Protein AF-A0A7M3LZJ1-F1 (afdb_monomer)

Nearest PDB structures (foldseek):
  7q05-assembly1_A  TM=5.505E-01  e=1.663E-02  Comamonas sp.
  3s5c-assembly1_B  TM=5.964E-01  e=9.388E-02  uncultured organism
  3ef8-assembly1_A  TM=6.751E-01  e=9.388E-02  Novosphingobium aromaticivorans DSM 12444
  3a76-assembly1_A  TM=7.571E-01  e=5.949E-01  Sphingomonas paucimobilis
  5kvb-assembly1_A  TM=6.608E-01  e=8.909E-01  Novosphingobium barchaimii LL02

Solvent-accessible surface area (backbone atoms only — not comparable to full-atom values): 9754 Å² total; per-residue (Å²): 140,78,52,56,94,40,65,67,23,37,51,52,51,53,42,58,68,58,42,46,74,26,45,47,81,49,45,51,31,56,55,49,47,53,39,48,70,73,36,40,32,76,87,60,63,37,71,69,47,46,51,51,50,49,54,50,20,50,52,49,32,37,54,49,24,55,76,54,73,47,70,77,65,80,67,48,58,71,62,20,37,41,36,32,42,61,45,28,36,33,81,73,46,76,51,82,52,38,37,21,30,39,37,35,28,42,39,35,39,27,66,16,73,87,46,71,75,47,77,48,77,49,76,48,82,48,26,26,30,60,53,99,86,31,67,19,37,39,74,65,42,38,48,50,43,53,58,75,46,58,96,52,86,80,72,70,93,56,57,86,91,44,81,58,20,61,75,53,56,50,45,74,50,83,72,87,128

Radius of gyration: 16.82 Å; Cα contacts (8 Å, |Δi|>4): 320; chains: 1; bounding box: 37×45×44 Å

Foldseek 3Di:
DDFDLDQVSLVVLVQVLQWDKDAWQRFQLNSQLVSCVPFADPVCPDPVNSVVSSVVSLVVRQVLCVVLVHDSDDTQEAAWMKTKHWWWWDWLDDDSFKTKIKTKIKIWTANHDPGDIDIDIDIDIFMWGHDPNHTHGYPVNSVVSCVSCVVHDDFDNDGPPPPCCVVSVIDTDDDDD

Secondary structure (DSSP, 8-state):
----SSHHHHHHHHHHHH-EEEETT--HHHHHHHHHHHHB-GGG--HHHHHHHHHHHHHHHHHHHHHHT--SSSPPPTTEEEEEEEEEEEEEEE-SSEEEEEEEEEEEEEESTTSPPEEEEEEEEEEEEEETTEEEB-HHHHHHHHHHTTTSPPP----TTSHHHHHTTPEEP----

Sequence (177 aa):
MGFPHTTEGAVAMLVETNATEAKGDQSMADELMGTFESYTSKADQTAENREKAKAHALKSDQALRRSLGIPAKGEMPEGSYVRATVLGFQIVESSSDEVSVWMLSRVTLRRGERAREDGSYTRNLLAAQWEDGDWKVTGRSQRRAIEAVAGRGRPAIVAPGDAKFNRAQWTAIRQAS

Structure (mmCIF, N/CA/C/O backbone):
data_AF-A0A7M3LZJ1-F1
#
_entry.id   AF-A0A7M3LZJ1-F1
#
loop_
_atom_site.group_PDB
_atom_site.id
_atom_site.type_symbol
_atom_site.label_atom_id
_atom_site.label_alt_id
_atom_site.label_comp_id
_atom_site.label_asym_id
_atom_site.label_entity_id
_atom_site.label_seq_id
_atom_site.pdbx_PDB_ins_code
_atom_site.Cartn_x
_atom_site.Cartn_y
_atom_site.Cartn_z
_atom_site.occupancy
_atom_site.B_iso_or_equiv
_atom_site.auth_seq_id
_atom_site.auth_comp_id
_atom_site.auth_asym_id
_atom_site.auth_atom_id
_atom_site.pdbx_PDB_model_num
ATOM 1 N N . MET A 1 1 ? -13.741 6.195 -2.137 1.00 57.53 1 MET A N 1
ATOM 2 C CA . MET A 1 1 ? -14.330 6.250 -0.776 1.00 57.53 1 MET A CA 1
ATOM 3 C C . MET A 1 1 ? -15.742 5.693 -0.827 1.00 57.53 1 MET A C 1
ATOM 5 O O . MET A 1 1 ? -16.441 5.986 -1.794 1.00 57.53 1 MET A O 1
ATOM 9 N N . GLY A 1 2 ? -16.131 4.871 0.151 1.00 83.12 2 GLY A N 1
ATOM 10 C 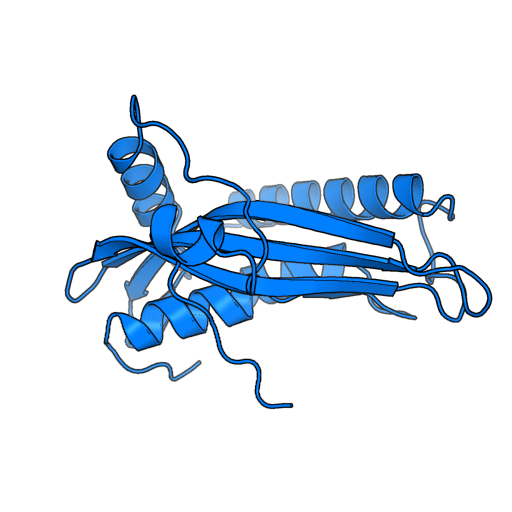CA . GLY A 1 2 ? -17.408 4.134 0.121 1.00 83.12 2 GLY A CA 1
ATOM 11 C C . GLY A 1 2 ? -17.283 2.621 0.326 1.00 83.12 2 GLY A C 1
ATOM 12 O O . GLY A 1 2 ? -18.150 1.866 -0.109 1.00 83.12 2 GLY A O 1
ATOM 13 N N . PHE A 1 3 ? -16.202 2.165 0.957 1.00 92.69 3 PHE A N 1
ATOM 14 C CA . PHE A 1 3 ? -16.068 0.762 1.336 1.00 92.69 3 PHE A CA 1
ATOM 15 C C . PHE A 1 3 ? -17.018 0.431 2.498 1.00 92.69 3 PHE A C 1
ATOM 17 O O . PHE A 1 3 ? -17.204 1.264 3.387 1.00 92.69 3 PHE A O 1
ATOM 24 N N . PRO A 1 4 ? -17.619 -0.772 2.534 1.00 95.62 4 PRO A N 1
ATOM 25 C CA . PRO A 1 4 ? -18.525 -1.145 3.615 1.00 95.62 4 PRO A CA 1
ATOM 26 C C . PRO A 1 4 ? -17.791 -1.215 4.961 1.00 95.62 4 PRO A C 1
ATOM 28 O O . PRO A 1 4 ? -16.641 -1.657 5.020 1.00 95.62 4 PRO A O 1
ATOM 31 N N . HIS A 1 5 ? -18.470 -0.848 6.052 1.00 97.25 5 HIS A N 1
ATOM 32 C CA . HIS A 1 5 ? -17.952 -0.966 7.423 1.00 97.25 5 HIS A CA 1
ATOM 33 C C . HIS A 1 5 ? -17.894 -2.440 7.862 1.00 97.25 5 HIS A C 1
ATOM 35 O O . HIS A 1 5 ? -18.740 -2.942 8.597 1.00 97.25 5 HIS A O 1
ATOM 41 N N . THR A 1 6 ? -16.933 -3.164 7.301 1.00 97.00 6 THR A N 1
ATOM 42 C CA . THR A 1 6 ? -16.716 -4.606 7.435 1.00 97.00 6 THR A CA 1
ATOM 43 C C . THR A 1 6 ? -15.231 -4.890 7.269 1.00 97.00 6 THR A C 1
ATOM 45 O O . THR A 1 6 ? -14.509 -4.090 6.663 1.00 97.00 6 THR A O 1
ATOM 48 N N . THR A 1 7 ? -14.782 -6.054 7.731 1.00 97.00 7 THR A N 1
ATOM 49 C CA . THR A 1 7 ? -13.399 -6.493 7.539 1.00 97.00 7 THR A CA 1
ATOM 50 C C . THR A 1 7 ? -13.015 -6.527 6.062 1.00 97.00 7 THR A C 1
ATOM 52 O O . THR A 1 7 ? -11.951 -6.046 5.678 1.00 97.00 7 THR A O 1
ATOM 55 N N . GLU A 1 8 ? -13.899 -7.034 5.208 1.00 95.62 8 GLU A N 1
ATOM 56 C CA . GLU A 1 8 ? -13.701 -7.110 3.763 1.00 95.62 8 GLU A CA 1
ATOM 57 C C . GLU A 1 8 ? -13.600 -5.720 3.130 1.00 95.62 8 GLU A C 1
ATOM 59 O O . GLU A 1 8 ? -12.769 -5.513 2.248 1.00 95.62 8 GLU A O 1
ATOM 64 N N . GLY A 1 9 ? -14.394 -4.753 3.600 1.00 96.56 9 GLY A N 1
ATOM 65 C CA . GLY A 1 9 ? -14.298 -3.362 3.161 1.00 96.56 9 GLY A CA 1
ATOM 66 C C . GLY A 1 9 ? -12.971 -2.708 3.547 1.00 96.56 9 GLY A C 1
ATOM 67 O O . GLY A 1 9 ? -12.371 -2.022 2.719 1.00 96.56 9 GLY A O 1
ATOM 68 N N . ALA A 1 10 ? -12.461 -2.982 4.751 1.00 97.25 10 ALA A N 1
ATOM 69 C CA . ALA A 1 10 ? -11.145 -2.511 5.178 1.00 97.25 10 ALA A CA 1
ATOM 70 C C . ALA A 1 10 ? -10.033 -3.102 4.302 1.00 97.25 10 ALA A C 1
ATOM 72 O O . ALA A 1 10 ? -9.149 -2.385 3.834 1.00 97.25 10 ALA A O 1
ATOM 73 N N . VAL A 1 11 ? -10.096 -4.412 4.039 1.00 96.75 11 VAL A N 1
ATOM 74 C CA . VAL A 1 11 ? -9.143 -5.094 3.157 1.00 96.75 11 VAL A CA 1
ATOM 75 C C . VAL A 1 11 ? -9.216 -4.519 1.748 1.00 96.75 11 VAL A C 1
ATOM 77 O O . VAL A 1 11 ? -8.172 -4.223 1.179 1.00 96.75 11 VAL A O 1
ATOM 80 N N . ALA A 1 12 ? -10.411 -4.306 1.196 1.00 95.56 12 ALA A N 1
ATOM 81 C CA . ALA A 1 12 ? -10.587 -3.725 -0.132 1.00 95.56 12 ALA A CA 1
ATOM 82 C C . ALA A 1 12 ? -9.980 -2.313 -0.237 1.00 95.56 12 ALA A C 1
ATOM 84 O O . ALA A 1 12 ? -9.270 -2.030 -1.200 1.00 95.56 12 ALA A O 1
ATOM 85 N N . MET A 1 13 ? -10.162 -1.470 0.783 1.00 95.81 13 MET A N 1
ATOM 86 C CA . MET A 1 13 ? -9.510 -0.158 0.858 1.00 95.81 13 MET A CA 1
ATOM 87 C C . MET A 1 13 ? -7.982 -0.282 0.871 1.00 95.81 13 MET A C 1
ATOM 89 O O . MET A 1 13 ? -7.288 0.397 0.112 1.00 95.81 13 MET A O 1
ATOM 93 N N . LEU A 1 14 ? -7.441 -1.186 1.693 1.00 95.88 14 LEU A N 1
ATOM 94 C CA . LEU A 1 14 ? -5.998 -1.415 1.770 1.00 95.88 14 LEU A CA 1
ATOM 95 C C . LEU A 1 14 ? -5.427 -1.984 0.463 1.00 95.88 14 LEU A C 1
ATOM 97 O O . LEU A 1 14 ? -4.280 -1.695 0.128 1.00 95.88 14 LEU A O 1
ATOM 101 N N . VAL A 1 15 ? -6.216 -2.761 -0.285 1.00 94.81 15 VAL A N 1
ATOM 102 C CA . VAL A 1 15 ? -5.837 -3.272 -1.608 1.00 94.81 15 VAL A CA 1
ATOM 103 C C . VAL A 1 15 ? -5.697 -2.124 -2.584 1.00 94.81 15 VAL A C 1
ATOM 105 O O . VAL A 1 15 ? -4.681 -2.052 -3.266 1.00 94.81 15 VAL A O 1
ATOM 108 N N . GLU A 1 16 ? -6.683 -1.228 -2.632 1.00 92.56 16 GLU A N 1
ATOM 109 C CA . GLU A 1 16 ? -6.643 -0.058 -3.508 1.00 92.56 16 GLU A CA 1
ATOM 110 C C . GLU A 1 16 ? -5.468 0.858 -3.144 1.00 92.56 16 GLU A C 1
ATOM 112 O O . GLU A 1 16 ? -4.701 1.249 -4.012 1.00 92.56 16 GLU A O 1
ATOM 117 N N . THR A 1 17 ? -5.235 1.078 -1.848 1.00 89.38 17 THR A N 1
ATOM 118 C CA . THR A 1 17 ? -4.104 1.871 -1.330 1.00 89.38 17 THR A CA 1
ATOM 119 C C . THR A 1 17 ? -2.735 1.271 -1.689 1.00 89.38 17 THR A C 1
ATOM 121 O O . THR A 1 17 ? -1.733 1.983 -1.742 1.00 89.38 17 THR A O 1
ATOM 124 N N . ASN A 1 18 ? -2.637 -0.050 -1.879 1.00 87.88 18 ASN A N 1
ATOM 125 C CA . ASN A 1 18 ? -1.368 -0.730 -2.169 1.00 87.88 18 ASN A CA 1
ATOM 126 C C . ASN A 1 18 ? -1.214 -1.169 -3.630 1.00 87.88 18 ASN A C 1
ATOM 128 O O . ASN A 1 18 ? -0.135 -1.627 -4.016 1.00 87.88 18 ASN A O 1
ATOM 132 N N . ALA A 1 19 ? -2.267 -1.034 -4.434 1.00 85.06 19 ALA A N 1
ATOM 133 C CA . ALA A 1 19 ? -2.212 -1.204 -5.871 1.00 85.06 19 ALA A CA 1
ATOM 134 C C . ALA A 1 19 ? -1.705 0.101 -6.489 1.00 85.06 19 ALA A C 1
ATOM 136 O O . ALA A 1 19 ? -2.360 1.131 -6.403 1.00 85.06 19 ALA A O 1
ATOM 137 N N . THR A 1 20 ? -0.527 0.062 -7.104 1.00 83.94 20 THR A N 1
ATOM 138 C CA . THR A 1 20 ? 0.063 1.242 -7.745 1.00 83.94 20 THR A CA 1
ATOM 139 C C . THR A 1 20 ? 0.476 0.917 -9.168 1.00 83.94 20 THR A C 1
ATOM 141 O O . THR A 1 20 ? 0.964 -0.180 -9.455 1.00 83.94 20 THR A O 1
ATOM 144 N N . GLU A 1 21 ? 0.303 1.874 -10.071 1.00 86.12 21 GLU A N 1
ATOM 145 C CA . GLU A 1 21 ? 0.848 1.816 -11.420 1.00 86.12 21 GLU A CA 1
ATOM 146 C C . GLU A 1 21 ? 1.516 3.149 -11.743 1.00 86.12 21 GLU A C 1
ATOM 148 O O . GLU A 1 21 ? 0.858 4.169 -11.846 1.00 86.12 21 GLU A O 1
ATOM 153 N N . ALA A 1 22 ? 2.829 3.137 -11.946 1.00 83.62 22 ALA A N 1
ATOM 154 C CA . ALA A 1 22 ? 3.526 4.266 -12.545 1.00 83.62 22 ALA A CA 1
ATOM 155 C C . ALA A 1 22 ? 3.810 3.914 -14.007 1.00 83.62 22 ALA A C 1
ATOM 157 O O . ALA A 1 22 ? 4.443 2.886 -14.283 1.00 83.62 22 ALA A O 1
ATOM 158 N N . LYS A 1 23 ? 3.371 4.761 -14.943 1.00 84.00 23 LYS A N 1
ATOM 159 C CA . LYS A 1 23 ? 3.659 4.668 -16.385 1.00 84.00 23 LYS A CA 1
ATOM 160 C C . LYS A 1 23 ? 3.620 6.061 -17.021 1.00 84.00 23 LYS A C 1
ATOM 162 O O . LYS A 1 23 ? 2.871 6.915 -16.564 1.00 84.00 23 LYS A O 1
ATOM 167 N N . GLY A 1 24 ? 4.383 6.264 -18.095 1.00 81.44 24 GLY A N 1
ATOM 168 C CA . GLY A 1 24 ? 4.344 7.511 -18.870 1.00 81.44 24 GLY A CA 1
ATOM 169 C C . GLY A 1 24 ? 4.747 8.751 -18.062 1.00 81.44 24 GLY A C 1
ATOM 170 O O . GLY A 1 24 ? 5.876 8.828 -17.565 1.00 81.44 24 GLY A O 1
ATOM 171 N N . ASP A 1 25 ? 3.825 9.711 -17.964 1.00 77.19 25 ASP A N 1
ATOM 172 C CA . ASP A 1 25 ? 3.973 10.998 -17.274 1.00 77.19 25 ASP A CA 1
ATOM 173 C C . ASP A 1 25 ? 3.735 10.913 -15.760 1.00 77.19 25 ASP A C 1
ATOM 175 O O . ASP A 1 25 ? 4.182 11.785 -15.014 1.00 77.19 25 ASP A O 1
ATOM 179 N N . GLN A 1 26 ? 3.102 9.840 -15.285 1.00 81.19 26 GLN A N 1
ATOM 180 C CA . GLN A 1 26 ? 2.800 9.664 -13.874 1.00 81.19 26 GLN A CA 1
ATOM 181 C C . GLN A 1 26 ? 3.986 9.058 -13.117 1.00 81.19 26 GLN A C 1
ATOM 183 O O . GLN A 1 26 ? 4.430 7.934 -13.389 1.00 81.19 26 GLN A O 1
ATOM 188 N N . SER A 1 27 ? 4.514 9.806 -12.144 1.00 85.12 27 SER A N 1
ATOM 189 C CA . SER A 1 27 ? 5.606 9.322 -11.302 1.00 85.12 27 SER A CA 1
ATOM 190 C C . SER A 1 27 ? 5.091 8.463 -10.147 1.00 85.12 27 SER A C 1
ATOM 192 O O . SER A 1 27 ? 3.963 8.613 -9.677 1.00 85.12 27 SER A O 1
ATOM 194 N N . MET A 1 28 ? 5.957 7.597 -9.611 1.00 86.94 28 MET A N 1
ATOM 195 C CA . MET A 1 28 ? 5.636 6.862 -8.382 1.00 86.94 28 MET A CA 1
ATOM 196 C C . MET A 1 28 ? 5.435 7.825 -7.204 1.00 86.94 28 MET A C 1
ATOM 198 O O . MET A 1 28 ? 4.713 7.514 -6.260 1.00 86.94 28 MET A O 1
ATOM 202 N N . ALA A 1 29 ? 6.067 9.002 -7.243 1.00 90.12 29 ALA A N 1
ATOM 203 C CA . ALA A 1 29 ? 5.874 10.001 -6.207 1.00 90.12 29 ALA A CA 1
ATOM 204 C C . ALA A 1 29 ? 4.446 10.570 -6.223 1.00 90.12 29 ALA A C 1
ATOM 206 O O . ALA A 1 29 ? 3.864 10.736 -5.151 1.00 90.12 29 ALA A O 1
ATOM 207 N N . ASP A 1 30 ? 3.880 10.811 -7.408 1.00 90.00 30 ASP A N 1
ATOM 208 C CA . ASP A 1 30 ? 2.510 11.317 -7.561 1.00 90.00 30 ASP A CA 1
ATOM 209 C C . ASP A 1 30 ? 1.488 10.282 -7.086 1.00 90.00 30 ASP A C 1
ATOM 211 O O . ASP A 1 30 ? 0.599 10.613 -6.308 1.00 90.00 30 ASP A O 1
ATOM 215 N N . GLU A 1 31 ? 1.675 9.013 -7.460 1.00 90.88 31 GLU A N 1
ATOM 216 C CA . GLU A 1 31 ? 0.843 7.891 -6.998 1.00 90.88 31 GLU A CA 1
ATOM 217 C C . GLU A 1 31 ? 0.842 7.747 -5.468 1.00 90.88 31 GLU A C 1
ATOM 219 O O . GLU A 1 31 ? -0.207 7.666 -4.821 1.00 90.88 31 GLU A O 1
ATOM 224 N N . LEU A 1 32 ? 2.028 7.773 -4.851 1.00 91.75 32 LEU A N 1
ATOM 225 C CA . LEU A 1 32 ? 2.159 7.666 -3.396 1.00 91.75 32 LEU A CA 1
ATOM 226 C C . LEU A 1 32 ? 1.541 8.866 -2.670 1.00 91.75 32 LEU A C 1
ATOM 228 O O . LEU A 1 32 ? 0.952 8.695 -1.600 1.00 91.75 32 LEU A O 1
ATOM 232 N N . MET A 1 33 ? 1.654 10.072 -3.233 1.00 94.44 33 MET A N 1
ATOM 233 C CA . MET A 1 33 ? 1.043 11.264 -2.648 1.00 94.44 33 MET A CA 1
ATOM 234 C C . MET A 1 33 ? -0.474 11.288 -2.829 1.00 94.44 33 MET A C 1
ATOM 236 O O . MET A 1 33 ? -1.173 11.589 -1.865 1.00 94.44 33 MET A O 1
ATOM 240 N N . GLY A 1 34 ? -0.994 10.904 -3.997 1.00 92.62 34 GLY A N 1
ATOM 241 C CA . GLY A 1 34 ? -2.436 10.773 -4.224 1.00 92.62 34 GLY A CA 1
ATOM 242 C C . GLY A 1 34 ? -3.065 9.741 -3.286 1.00 92.62 34 GLY A C 1
ATOM 243 O O . GLY A 1 34 ? -4.119 9.985 -2.695 1.00 92.62 34 GLY A O 1
ATOM 244 N N . THR A 1 35 ? -2.362 8.631 -3.052 1.00 91.81 35 THR A N 1
ATOM 245 C CA . THR A 1 35 ? -2.746 7.616 -2.063 1.00 91.81 35 THR A CA 1
ATOM 246 C C . THR A 1 35 ? -2.761 8.189 -0.644 1.00 91.81 35 THR A C 1
ATOM 248 O O . THR A 1 35 ? -3.743 8.019 0.081 1.00 91.81 35 THR A O 1
ATOM 251 N N . PHE A 1 36 ? -1.700 8.898 -0.241 1.00 92.69 36 PHE A N 1
ATOM 252 C CA . PHE A 1 36 ? -1.628 9.545 1.071 1.00 92.69 36 PHE A CA 1
ATOM 253 C C . PHE A 1 36 ? -2.808 10.501 1.287 1.00 92.69 36 PHE A C 1
ATOM 255 O O . PHE A 1 36 ? -3.495 10.402 2.301 1.00 92.69 36 PHE A O 1
ATOM 262 N N . GLU A 1 37 ? -3.086 11.371 0.318 1.00 93.81 37 GLU A N 1
ATOM 263 C CA . GLU A 1 37 ? -4.166 12.360 0.390 1.00 93.81 37 GLU A CA 1
ATOM 264 C C . GLU A 1 37 ? -5.562 11.725 0.423 1.00 93.81 37 GLU A C 1
ATOM 266 O O . GLU A 1 37 ? -6.446 12.225 1.121 1.00 93.81 37 GLU A O 1
ATOM 271 N N . SER A 1 38 ? -5.755 10.610 -0.284 1.00 93.19 38 SER A N 1
ATOM 272 C CA . SER A 1 38 ? -7.058 9.944 -0.401 1.00 93.19 38 SER A CA 1
ATOM 273 C C . SER A 1 38 ? -7.392 9.056 0.802 1.00 93.19 38 SER A C 1
ATOM 275 O O . SER A 1 38 ? -8.541 9.017 1.259 1.00 93.19 38 SER A O 1
ATOM 277 N N . TYR A 1 39 ? -6.393 8.346 1.331 1.00 93.19 39 TYR A N 1
ATOM 278 C CA . TYR A 1 39 ? -6.606 7.244 2.274 1.00 93.19 39 TYR A CA 1
ATOM 279 C C . TYR A 1 39 ? -6.110 7.514 3.690 1.00 93.19 39 TYR A C 1
ATOM 281 O O . TYR A 1 39 ? -6.569 6.854 4.621 1.00 93.19 39 TYR A O 1
ATOM 289 N N . THR A 1 40 ? -5.216 8.482 3.899 1.00 94.00 40 THR A N 1
ATOM 290 C CA . THR A 1 40 ? -4.746 8.806 5.255 1.00 94.00 40 THR A CA 1
ATOM 291 C C . THR A 1 40 ? -5.800 9.618 6.001 1.00 94.00 40 THR A C 1
ATOM 293 O O . THR A 1 40 ? -6.419 10.513 5.421 1.00 94.00 40 THR A O 1
ATOM 296 N N . SER A 1 41 ? -6.003 9.334 7.289 1.00 94.62 41 SER A N 1
ATOM 297 C CA . SER A 1 41 ? -6.912 10.120 8.134 1.00 94.62 41 SER A CA 1
ATOM 298 C C . SER A 1 41 ? -6.553 11.605 8.131 1.00 94.62 41 SER A C 1
ATOM 300 O O . SER A 1 41 ? -5.378 11.971 8.154 1.00 94.62 41 SER A O 1
ATOM 302 N N . LYS A 1 42 ? -7.568 12.476 8.176 1.00 92.62 42 LYS A N 1
ATOM 303 C CA . LYS A 1 42 ? -7.378 13.935 8.235 1.00 92.62 42 LYS A CA 1
ATOM 304 C C . LYS A 1 42 ? -6.511 14.362 9.417 1.00 92.62 42 LYS A C 1
ATOM 306 O O . LYS A 1 42 ? -5.716 15.286 9.273 1.00 92.62 42 LYS A O 1
ATOM 311 N N . ALA A 1 43 ? -6.637 13.685 10.560 1.00 92.81 43 ALA A N 1
ATOM 312 C CA . ALA A 1 43 ? -5.828 13.972 11.743 1.00 92.81 43 ALA A CA 1
ATOM 313 C C . ALA A 1 43 ? -4.331 13.704 11.504 1.00 92.81 43 ALA A C 1
ATOM 315 O O . ALA A 1 43 ? -3.480 14.396 12.060 1.00 92.81 43 ALA A O 1
ATOM 316 N N . ASP A 1 44 ? -4.017 12.743 10.634 1.00 93.38 44 ASP A N 1
ATOM 317 C CA . ASP A 1 44 ? -2.652 12.360 10.287 1.00 93.38 44 ASP A CA 1
ATOM 318 C C . ASP A 1 44 ? -2.113 13.099 9.049 1.00 93.38 44 ASP A C 1
ATOM 320 O O . ASP A 1 44 ? -0.913 13.033 8.781 1.00 93.38 44 ASP A O 1
ATOM 324 N N . GLN A 1 45 ? -2.937 13.882 8.342 1.00 93.31 45 GLN A N 1
ATOM 325 C CA . GLN A 1 45 ? -2.526 14.753 7.229 1.00 93.31 45 GLN A CA 1
ATOM 326 C C . GLN A 1 45 ? -1.954 16.107 7.699 1.00 93.31 45 GLN A C 1
ATOM 328 O O . GLN A 1 45 ? -2.198 17.157 7.102 1.00 93.31 45 GLN A O 1
ATOM 333 N N . THR A 1 46 ? -1.170 16.108 8.777 1.00 95.69 46 THR A N 1
ATOM 334 C CA . THR A 1 46 ? -0.472 17.317 9.241 1.00 95.69 46 THR A CA 1
ATOM 335 C C . THR A 1 46 ? 0.574 17.773 8.219 1.00 95.69 46 THR A C 1
ATOM 337 O O . THR A 1 46 ? 1.085 16.969 7.437 1.00 95.69 46 THR A O 1
ATOM 340 N N . ALA A 1 47 ? 0.951 19.057 8.241 1.00 95.75 47 ALA A N 1
ATOM 341 C CA . ALA A 1 47 ? 2.002 19.577 7.358 1.00 95.75 47 ALA A CA 1
ATOM 342 C C . ALA A 1 47 ? 3.321 18.794 7.505 1.00 95.75 47 ALA A C 1
ATOM 344 O O . ALA A 1 47 ? 3.966 18.464 6.514 1.00 95.75 47 ALA A O 1
ATOM 345 N N . GLU A 1 48 ? 3.682 18.422 8.735 1.00 95.56 48 GLU A N 1
ATOM 346 C CA . GLU A 1 48 ? 4.872 17.616 9.011 1.00 95.56 48 GLU A CA 1
ATOM 347 C C . GLU A 1 48 ? 4.781 16.214 8.390 1.00 95.56 48 GLU A C 1
ATOM 349 O O . GLU A 1 48 ? 5.725 15.754 7.742 1.00 95.56 48 GLU A O 1
ATOM 354 N N . ASN A 1 49 ? 3.649 15.526 8.554 1.00 93.69 49 ASN A N 1
ATOM 355 C CA . ASN A 1 49 ? 3.457 14.194 7.982 1.00 93.69 49 ASN A CA 1
ATOM 356 C C . ASN A 1 49 ? 3.391 14.236 6.457 1.00 93.69 49 ASN A C 1
ATOM 358 O O . ASN A 1 49 ? 3.942 13.352 5.805 1.00 93.69 49 ASN A O 1
ATOM 362 N N . ARG A 1 50 ? 2.791 15.282 5.885 1.00 95.56 50 ARG A N 1
ATOM 363 C CA . ARG A 1 50 ? 2.766 15.518 4.441 1.00 95.56 50 ARG A CA 1
ATOM 364 C C . ARG A 1 50 ? 4.175 15.707 3.880 1.00 95.56 50 ARG A C 1
ATOM 366 O O . ARG A 1 50 ? 4.503 15.096 2.867 1.00 95.56 50 ARG A O 1
ATOM 373 N N . GLU A 1 51 ? 5.035 16.474 4.549 1.00 95.69 51 GLU A N 1
ATOM 374 C CA . GLU A 1 51 ? 6.437 16.628 4.135 1.00 95.69 51 GLU A CA 1
ATOM 375 C C . GLU A 1 51 ? 7.224 15.315 4.255 1.00 95.69 51 GLU A C 1
ATOM 377 O O . GLU A 1 51 ? 7.977 14.957 3.346 1.00 95.69 51 GLU A O 1
ATOM 382 N N . LYS A 1 52 ? 7.003 14.532 5.319 1.00 94.38 52 LYS A N 1
ATOM 383 C CA . LYS A 1 52 ? 7.590 13.186 5.452 1.00 94.38 52 LYS A CA 1
ATOM 384 C C . LYS A 1 52 ? 7.119 12.243 4.343 1.00 94.38 52 LYS A C 1
ATOM 386 O O . LYS A 1 52 ? 7.946 11.546 3.752 1.00 94.38 52 LYS A O 1
ATOM 391 N N . ALA A 1 53 ? 5.821 12.238 4.040 1.00 93.75 53 ALA A N 1
ATOM 392 C CA . ALA A 1 53 ? 5.233 11.439 2.968 1.00 93.75 53 ALA A CA 1
ATOM 393 C C . ALA A 1 53 ? 5.829 11.830 1.611 1.00 93.75 53 ALA A C 1
ATOM 395 O O . ALA A 1 53 ? 6.295 10.963 0.875 1.00 93.75 53 ALA A O 1
ATOM 396 N N . LYS A 1 54 ? 5.943 13.132 1.333 1.00 95.50 54 LYS A N 1
ATOM 397 C CA . LYS A 1 54 ? 6.558 13.662 0.112 1.00 95.50 54 LYS A CA 1
ATOM 398 C C . LYS A 1 54 ? 8.028 13.271 -0.014 1.00 95.50 54 LYS A C 1
ATOM 400 O O . LYS A 1 54 ? 8.454 12.808 -1.070 1.00 95.50 54 LYS A O 1
ATOM 405 N N . ALA A 1 55 ? 8.811 13.403 1.056 1.00 95.50 55 ALA A N 1
ATOM 406 C CA . ALA A 1 55 ? 10.210 12.984 1.060 1.00 95.50 55 ALA A CA 1
ATOM 407 C C . ALA A 1 55 ? 10.355 11.473 0.804 1.00 95.50 55 ALA A C 1
ATOM 409 O O . ALA A 1 55 ? 11.220 11.049 0.033 1.00 95.50 55 ALA A O 1
ATOM 410 N N . HIS A 1 56 ? 9.486 10.655 1.407 1.00 93.19 56 HIS A N 1
ATOM 411 C CA . HIS A 1 56 ? 9.442 9.214 1.171 1.00 93.19 56 HIS A CA 1
ATOM 412 C C . HIS A 1 56 ? 9.038 8.868 -0.271 1.00 93.19 56 HIS A C 1
ATOM 414 O O . HIS A 1 56 ? 9.667 8.008 -0.893 1.00 93.19 56 HIS A O 1
ATOM 420 N N . ALA A 1 57 ? 8.036 9.559 -0.814 1.00 92.31 57 ALA A N 1
ATOM 421 C CA . ALA A 1 57 ? 7.545 9.390 -2.176 1.00 92.31 57 ALA A CA 1
ATOM 422 C C . ALA A 1 57 ? 8.649 9.688 -3.202 1.00 92.31 57 ALA A C 1
ATOM 424 O O . ALA A 1 57 ? 8.967 8.844 -4.038 1.00 92.31 57 ALA A O 1
ATOM 425 N N . LEU A 1 58 ? 9.339 10.824 -3.052 1.00 92.94 58 LEU A N 1
ATOM 426 C CA . LEU A 1 58 ? 10.478 11.200 -3.894 1.00 92.94 58 LEU A CA 1
ATOM 427 C C . LEU A 1 58 ? 11.638 10.203 -3.791 1.00 92.94 58 LEU A C 1
ATOM 429 O O . LEU A 1 58 ? 12.248 9.848 -4.799 1.00 92.94 58 LEU A O 1
ATOM 433 N N . LYS A 1 59 ? 11.953 9.727 -2.582 1.00 92.94 59 LYS A N 1
ATOM 434 C CA . LYS A 1 59 ? 13.006 8.722 -2.382 1.00 92.94 59 LYS A CA 1
ATOM 435 C C . LYS A 1 59 ? 12.655 7.394 -3.058 1.00 92.94 59 LYS A C 1
ATOM 437 O O . LYS A 1 59 ? 13.534 6.764 -3.649 1.00 92.94 59 LYS A O 1
ATOM 442 N N . SER A 1 60 ? 11.394 6.977 -2.968 1.00 89.56 60 SER A N 1
ATOM 443 C CA . SER A 1 60 ? 10.890 5.747 -3.584 1.00 89.56 60 SER A CA 1
ATOM 444 C C . SER A 1 60 ? 10.927 5.836 -5.108 1.00 89.56 60 SER A C 1
ATOM 446 O O . SER A 1 60 ? 11.451 4.928 -5.752 1.00 89.56 60 SER A O 1
ATOM 448 N N . ASP A 1 61 ? 10.490 6.960 -5.678 1.00 90.06 61 ASP A N 1
ATOM 449 C CA . ASP A 1 61 ? 10.565 7.226 -7.119 1.00 90.06 61 ASP A CA 1
ATOM 450 C C . ASP A 1 61 ? 12.016 7.230 -7.632 1.00 90.06 61 ASP A C 1
ATOM 452 O O . ASP A 1 61 ? 12.342 6.575 -8.621 1.00 90.06 61 ASP A O 1
ATOM 456 N N . GLN A 1 62 ? 12.947 7.855 -6.906 1.00 90.56 62 GLN A N 1
ATOM 457 C CA . GLN A 1 62 ? 14.370 7.820 -7.266 1.00 90.56 62 GLN A CA 1
ATOM 458 C C . GLN A 1 62 ? 14.965 6.408 -7.211 1.00 90.56 62 GLN A C 1
ATOM 460 O O . GLN A 1 62 ? 15.772 6.039 -8.067 1.00 90.56 62 GLN A O 1
ATOM 465 N N . ALA A 1 63 ? 14.605 5.614 -6.198 1.00 88.81 63 ALA A N 1
ATOM 466 C CA . ALA A 1 63 ? 15.058 4.231 -6.086 1.00 88.81 63 ALA A CA 1
ATOM 467 C C . ALA A 1 63 ? 14.519 3.370 -7.238 1.00 88.81 63 ALA A C 1
ATOM 469 O O . ALA A 1 63 ? 15.258 2.554 -7.791 1.00 88.81 63 ALA A O 1
ATOM 470 N N . LEU A 1 64 ? 13.268 3.604 -7.627 1.00 86.19 64 LEU A N 1
ATOM 471 C CA . LEU A 1 64 ? 12.612 2.952 -8.749 1.00 86.19 64 LEU A CA 1
ATOM 472 C C . LEU A 1 64 ? 13.263 3.297 -10.088 1.00 86.19 64 LEU A C 1
ATOM 474 O O . LEU A 1 64 ? 13.637 2.416 -10.854 1.00 86.19 64 LEU A O 1
ATOM 478 N N . ARG A 1 65 ? 13.487 4.583 -10.351 1.00 87.94 65 ARG A N 1
ATOM 479 C CA . ARG A 1 65 ? 14.175 5.039 -11.565 1.00 87.94 65 ARG A CA 1
ATOM 480 C C . ARG A 1 65 ? 15.579 4.453 -11.666 1.00 87.94 65 ARG A C 1
ATOM 482 O O . ARG A 1 65 ? 15.984 3.980 -12.725 1.00 87.94 65 ARG A O 1
ATOM 489 N N . ARG A 1 66 ? 16.295 4.382 -10.539 1.00 88.75 66 ARG A N 1
ATOM 490 C CA . ARG A 1 66 ? 17.603 3.720 -10.469 1.00 88.75 66 ARG A CA 1
ATOM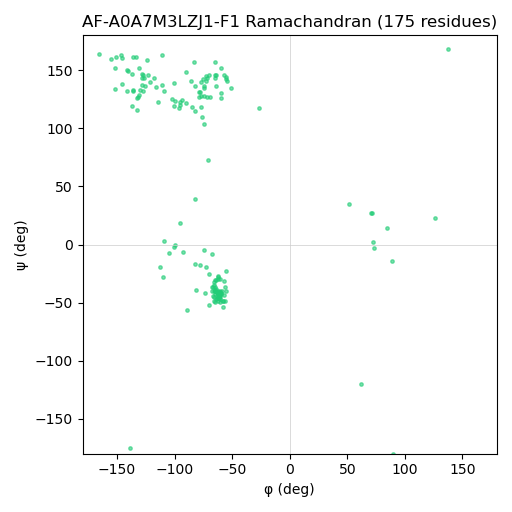 491 C C . ARG A 1 66 ? 17.515 2.228 -10.799 1.00 88.75 66 ARG A C 1
ATOM 493 O O . ARG A 1 66 ? 18.369 1.739 -11.529 1.00 88.75 66 ARG A O 1
ATOM 500 N N . SER A 1 67 ? 16.512 1.505 -10.295 1.00 83.56 67 SER A N 1
ATOM 501 C CA . SER A 1 67 ? 16.345 0.069 -10.586 1.00 83.56 67 SER A CA 1
ATOM 502 C C . SER A 1 67 ? 15.918 -0.205 -12.035 1.00 83.56 67 SER A C 1
ATOM 504 O O . SER A 1 67 ? 16.219 -1.269 -12.585 1.00 83.56 67 SER A O 1
ATOM 506 N N . LEU A 1 68 ? 15.261 0.769 -12.666 1.00 81.75 68 LEU A N 1
ATOM 507 C CA . LEU A 1 68 ? 14.937 0.787 -14.090 1.00 81.75 68 LEU A CA 1
ATOM 508 C C . LEU A 1 68 ? 16.128 1.169 -14.980 1.00 81.75 68 LEU A C 1
ATOM 510 O O . LEU A 1 68 ? 16.092 0.894 -16.176 1.00 81.75 68 LEU A O 1
ATOM 514 N N . GLY A 1 69 ? 17.178 1.773 -14.418 1.00 86.00 69 GLY A N 1
ATOM 515 C CA . GLY A 1 69 ? 18.300 2.310 -15.191 1.00 86.00 69 GLY A CA 1
ATOM 516 C C . GLY A 1 69 ? 17.933 3.560 -15.996 1.00 86.00 69 GLY A C 1
ATOM 517 O O . GLY A 1 69 ? 18.545 3.815 -17.029 1.00 86.00 69 GLY A O 1
ATOM 518 N N . ILE A 1 70 ? 16.934 4.324 -15.544 1.00 84.56 70 ILE A N 1
ATOM 519 C CA . ILE A 1 70 ? 16.419 5.519 -16.230 1.00 84.56 70 ILE A CA 1
ATOM 520 C C . ILE A 1 70 ? 16.759 6.796 -15.441 1.00 84.56 70 ILE A C 1
ATOM 522 O O . ILE A 1 70 ? 17.098 6.717 -14.253 1.00 84.56 70 ILE A O 1
ATOM 526 N N . PRO A 1 71 ? 16.676 7.990 -16.061 1.00 85.81 71 PRO A N 1
ATOM 527 C CA . PRO A 1 71 ? 16.961 9.248 -15.382 1.00 85.81 71 PRO A CA 1
ATOM 528 C C . PRO A 1 71 ? 16.126 9.453 -14.113 1.00 85.81 71 PRO A C 1
ATOM 530 O O . PRO A 1 71 ? 14.936 9.140 -14.063 1.00 85.81 71 PRO A O 1
ATOM 533 N N . ALA A 1 72 ? 16.753 10.045 -13.092 1.00 83.38 72 ALA A N 1
ATOM 534 C CA . ALA A 1 72 ? 16.148 10.283 -11.778 1.00 83.38 72 ALA A CA 1
ATOM 535 C C . ALA A 1 72 ? 15.000 11.314 -11.778 1.00 83.38 72 ALA A C 1
ATOM 537 O O . ALA A 1 72 ? 14.356 11.495 -10.749 1.00 83.38 72 ALA A O 1
ATOM 538 N N . LYS A 1 73 ? 14.775 12.014 -12.895 1.00 81.06 73 LYS A N 1
ATOM 539 C CA . LYS A 1 73 ? 13.733 13.031 -13.093 1.00 81.06 73 LYS A CA 1
ATOM 540 C C . LYS A 1 73 ? 13.238 12.990 -14.542 1.00 81.06 73 LYS A C 1
ATOM 542 O O . LYS A 1 73 ? 13.952 12.483 -15.404 1.00 81.06 73 LYS A O 1
ATOM 547 N N . GLY A 1 74 ? 12.074 13.588 -14.794 1.00 82.06 74 GLY A N 1
ATOM 548 C CA . GLY A 1 74 ? 11.440 13.644 -16.117 1.00 82.06 74 GLY A CA 1
ATOM 549 C C . GLY A 1 74 ? 10.512 12.459 -16.373 1.00 82.06 74 GLY A C 1
ATOM 550 O O . GLY A 1 74 ? 10.353 11.597 -15.511 1.00 82.06 74 GLY A O 1
ATOM 551 N N . GLU A 1 75 ? 9.892 12.415 -17.544 1.00 83.31 75 GLU A N 1
ATOM 552 C CA . GLU A 1 75 ? 8.992 11.323 -17.929 1.00 83.31 75 GLU A CA 1
ATOM 553 C C . GLU A 1 75 ? 9.716 9.972 -17.926 1.00 83.31 75 GLU A C 1
ATOM 555 O O . GLU A 1 75 ? 10.940 9.889 -18.101 1.00 83.31 75 GLU A O 1
ATOM 560 N N . MET A 1 76 ? 8.971 8.895 -17.680 1.00 83.19 76 MET A N 1
ATOM 561 C CA . MET A 1 76 ? 9.535 7.565 -17.866 1.00 83.19 76 MET A CA 1
ATOM 562 C C . MET A 1 76 ? 9.670 7.261 -19.360 1.00 83.19 76 MET A C 1
ATOM 564 O O . MET A 1 76 ? 8.808 7.665 -20.139 1.00 83.19 76 MET A O 1
ATOM 568 N N . PRO A 1 77 ? 10.716 6.527 -19.783 1.00 84.88 77 PRO A N 1
ATOM 569 C CA . PRO A 1 77 ? 10.848 6.145 -21.180 1.00 84.88 77 PRO A CA 1
ATOM 570 C C . PRO A 1 77 ? 9.629 5.362 -21.659 1.00 84.88 77 PRO A C 1
ATOM 572 O O . PRO A 1 77 ? 9.075 4.551 -20.911 1.00 84.88 77 PRO A O 1
ATOM 575 N N . GLU A 1 78 ? 9.260 5.554 -22.920 1.00 87.19 78 GLU A N 1
ATOM 576 C CA . GLU A 1 78 ? 8.111 4.894 -23.530 1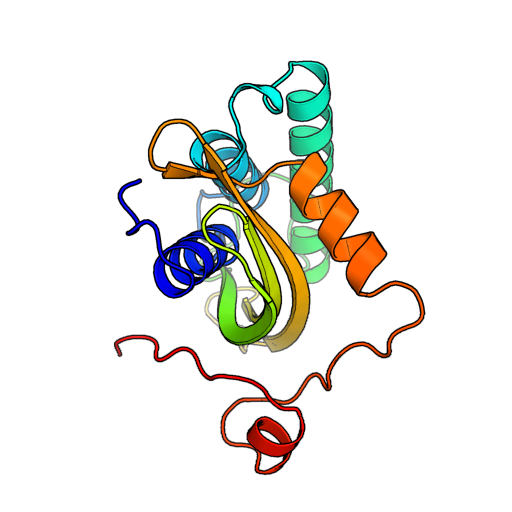.00 87.19 78 GLU A CA 1
ATOM 577 C C . GLU A 1 78 ? 8.130 3.367 -23.318 1.00 87.19 78 GLU A C 1
ATOM 579 O O . GLU A 1 78 ? 9.159 2.690 -23.426 1.00 87.19 78 GLU A O 1
ATOM 584 N N . GLY A 1 79 ? 6.973 2.821 -22.939 1.00 86.25 79 GLY A N 1
ATOM 585 C CA . GLY A 1 79 ? 6.811 1.405 -22.604 1.00 86.25 79 GLY A CA 1
ATOM 586 C C . GLY A 1 79 ? 7.442 0.972 -21.273 1.00 86.25 79 GLY A C 1
ATOM 587 O O . GLY A 1 79 ? 7.369 -0.213 -20.936 1.00 86.25 79 GLY A O 1
ATOM 588 N N . SER A 1 80 ? 8.048 1.887 -20.508 1.00 89.56 80 SER A N 1
ATOM 589 C CA . SER A 1 80 ? 8.482 1.613 -19.137 1.00 89.56 80 SER A CA 1
ATOM 590 C C . SER A 1 80 ? 7.318 1.760 -18.174 1.00 89.56 80 SER A C 1
ATOM 592 O O . SER A 1 80 ? 6.546 2.716 -18.253 1.00 89.56 80 SER A O 1
ATOM 594 N N . TYR A 1 81 ? 7.206 0.820 -17.246 1.00 90.38 81 TYR A N 1
ATOM 595 C CA . TYR A 1 81 ? 6.204 0.900 -16.199 1.00 90.38 81 TYR A CA 1
ATOM 596 C C . TYR A 1 81 ? 6.630 0.110 -14.969 1.00 90.38 81 TYR A C 1
ATOM 598 O O . TYR A 1 81 ? 7.455 -0.811 -15.034 1.00 90.38 81 TYR A O 1
ATOM 606 N N . VAL A 1 82 ? 6.014 0.468 -13.849 1.00 89.38 82 VAL A N 1
ATOM 607 C CA . VAL A 1 82 ? 6.044 -0.291 -12.604 1.00 89.38 82 VAL A CA 1
ATOM 608 C C . VAL A 1 82 ? 4.619 -0.508 -12.162 1.00 89.38 82 VAL A C 1
ATOM 610 O O . VAL A 1 82 ? 3.842 0.440 -12.111 1.00 89.38 82 VAL A O 1
ATOM 613 N N . ARG A 1 83 ? 4.286 -1.745 -11.809 1.00 91.81 83 ARG A N 1
ATOM 614 C CA . ARG A 1 83 ? 2.961 -2.093 -11.308 1.00 91.81 83 ARG A CA 1
ATOM 615 C C . ARG A 1 83 ? 3.071 -2.948 -10.060 1.00 91.81 83 ARG A C 1
ATOM 617 O O . ARG A 1 83 ? 3.719 -3.993 -10.095 1.00 91.81 83 ARG A O 1
ATOM 624 N N . ALA A 1 84 ? 2.428 -2.534 -8.980 1.00 91.44 84 ALA A N 1
ATOM 625 C CA . ALA A 1 84 ? 2.197 -3.360 -7.808 1.00 91.44 84 ALA A CA 1
ATOM 626 C C . ALA A 1 84 ? 0.763 -3.894 -7.851 1.00 91.44 84 ALA A C 1
ATOM 628 O O . ALA A 1 84 ? -0.198 -3.132 -7.851 1.00 91.44 84 ALA A O 1
ATOM 629 N N . THR A 1 85 ? 0.621 -5.215 -7.884 1.00 93.19 85 THR A N 1
ATOM 630 C CA . THR A 1 85 ? -0.680 -5.888 -7.841 1.00 93.19 85 THR A CA 1
ATOM 631 C C . THR A 1 85 ? -0.784 -6.684 -6.554 1.00 93.19 85 THR A C 1
ATOM 633 O O . THR A 1 85 ? 0.052 -7.557 -6.311 1.00 93.19 85 THR A O 1
ATOM 636 N N . VAL A 1 86 ? -1.804 -6.415 -5.739 1.00 93.62 86 VAL A N 1
ATOM 637 C CA . VAL A 1 86 ? -2.067 -7.202 -4.528 1.00 93.62 86 VAL A CA 1
ATOM 638 C C . VAL A 1 86 ? -2.654 -8.554 -4.924 1.00 93.62 86 VAL A C 1
ATOM 640 O O . VAL A 1 86 ? -3.618 -8.642 -5.681 1.00 93.62 86 VAL A O 1
ATOM 643 N N . LEU A 1 87 ? -2.044 -9.615 -4.413 1.00 93.44 87 LEU A N 1
ATOM 644 C CA . LEU A 1 87 ? -2.344 -11.001 -4.761 1.00 93.44 87 LEU A CA 1
ATOM 645 C C . LEU A 1 87 ? -3.018 -11.769 -3.631 1.00 93.44 87 LEU A C 1
ATOM 647 O O . LEU A 1 87 ? -3.741 -12.738 -3.867 1.00 93.44 87 LEU A O 1
ATOM 651 N N . GLY A 1 88 ? -2.752 -11.365 -2.396 1.00 93.88 88 GLY A N 1
ATOM 652 C CA . GLY A 1 88 ? -3.297 -12.024 -1.230 1.00 93.88 88 GLY A CA 1
ATOM 653 C C . GLY A 1 88 ? -3.130 -11.194 0.024 1.00 93.88 88 GLY A C 1
ATOM 654 O O . GLY A 1 88 ? -2.314 -10.272 0.077 1.00 93.88 88 GLY A O 1
ATOM 655 N N . PHE A 1 89 ? -3.886 -11.557 1.047 1.00 95.50 89 PHE A N 1
ATOM 656 C CA . PHE A 1 89 ? -3.773 -10.965 2.369 1.00 95.50 89 PHE A CA 1
ATOM 657 C C . PHE A 1 89 ? -3.826 -12.028 3.467 1.00 95.50 89 PHE A C 1
ATOM 659 O O . PHE A 1 89 ? -4.286 -13.150 3.247 1.00 95.50 89 PHE A O 1
ATOM 666 N N . GLN A 1 90 ? -3.350 -11.663 4.652 1.00 95.69 90 GLN A N 1
ATOM 667 C CA . GLN A 1 90 ? -3.581 -12.394 5.895 1.00 95.69 90 GLN A CA 1
ATOM 668 C C . GLN A 1 90 ? -4.010 -11.411 6.957 1.00 95.69 90 GLN A C 1
ATOM 670 O O . GLN A 1 90 ? -3.303 -10.435 7.199 1.00 95.69 90 GLN A O 1
ATOM 675 N N . ILE A 1 91 ? -5.138 -11.683 7.600 1.00 96.31 91 ILE A N 1
ATOM 676 C CA . ILE A 1 91 ? -5.586 -10.882 8.733 1.00 96.31 91 ILE A CA 1
ATOM 677 C C . ILE A 1 91 ? -4.635 -11.130 9.902 1.00 96.31 91 ILE A C 1
ATOM 679 O O . ILE A 1 91 ? -4.364 -12.273 10.266 1.00 96.31 91 ILE A O 1
ATOM 683 N N . VAL A 1 92 ? -4.114 -10.042 10.458 1.00 96.31 92 VAL A N 1
ATOM 684 C CA . VAL A 1 92 ? -3.331 -10.040 11.694 1.00 96.31 92 VAL A CA 1
ATOM 685 C C . VAL A 1 92 ? -4.287 -9.876 12.867 1.00 96.31 92 VAL A C 1
ATOM 687 O O . VAL A 1 92 ? -4.348 -10.745 13.732 1.00 96.31 92 VAL A O 1
ATOM 690 N N . GLU A 1 93 ? -5.073 -8.801 12.848 1.00 96.12 93 GLU A N 1
ATOM 691 C CA . GLU A 1 93 ? -6.147 -8.522 13.800 1.00 96.12 93 GLU A CA 1
ATOM 692 C C . GLU A 1 93 ? -7.336 -7.895 13.069 1.00 96.12 93 GLU A C 1
ATOM 694 O O . GLU A 1 93 ? -7.172 -7.216 12.053 1.00 96.12 93 GLU A O 1
ATOM 699 N N . SER A 1 94 ? -8.540 -8.127 13.587 1.00 96.62 94 SER A N 1
ATOM 700 C CA . SER A 1 94 ? -9.773 -7.545 13.063 1.00 96.62 94 SER A CA 1
ATOM 701 C C . SER A 1 94 ? -10.742 -7.257 14.201 1.00 96.62 94 SER A C 1
ATOM 703 O O . SER A 1 94 ? -10.946 -8.087 15.085 1.00 96.62 94 SER A O 1
ATOM 705 N N . SER A 1 95 ? -11.381 -6.099 14.123 1.00 96.44 95 SER A N 1
ATOM 706 C CA . SER A 1 95 ? -12.501 -5.656 14.951 1.00 96.44 95 SER A CA 1
ATOM 707 C C . SER A 1 95 ? -13.525 -4.934 14.067 1.00 96.44 95 SER A C 1
ATOM 709 O O . SER A 1 95 ? -13.357 -4.915 12.847 1.00 96.44 95 SER A O 1
ATOM 711 N N . SER A 1 96 ? -14.578 -4.360 14.658 1.00 94.19 96 SER A N 1
ATOM 712 C CA . SER A 1 96 ? -15.535 -3.532 13.912 1.00 94.19 96 SER A CA 1
ATOM 713 C C . SER A 1 96 ? -14.841 -2.362 13.224 1.00 94.19 96 SER A C 1
ATOM 715 O O . SER A 1 96 ? -15.014 -2.192 12.027 1.00 94.19 96 SER A O 1
ATOM 717 N N . ASP A 1 97 ? -14.005 -1.629 13.963 1.00 97.31 97 ASP A N 1
ATOM 718 C CA . ASP A 1 97 ? -13.482 -0.323 13.548 1.00 97.31 97 ASP A CA 1
ATOM 719 C C . ASP A 1 97 ? -11.988 -0.342 13.200 1.00 97.31 97 ASP A C 1
ATOM 721 O O . ASP A 1 97 ? -11.397 0.699 12.924 1.00 97.31 97 ASP A O 1
ATOM 725 N N . GLU A 1 98 ? -11.334 -1.502 13.238 1.00 98.19 98 GLU A N 1
ATOM 726 C CA . GLU A 1 98 ? -9.910 -1.615 12.924 1.00 98.19 98 GLU A CA 1
ATOM 727 C C . GLU A 1 98 ? -9.557 -2.991 12.378 1.00 98.19 98 GLU A C 1
ATOM 729 O O . GLU A 1 98 ? -9.937 -4.017 12.947 1.00 98.19 98 GLU A O 1
ATOM 734 N N . VAL A 1 99 ? -8.780 -3.001 11.297 1.00 98.38 99 VAL A N 1
ATOM 735 C CA . VAL A 1 99 ? -8.284 -4.211 10.645 1.00 98.38 99 VAL A CA 1
ATOM 736 C C . VAL A 1 99 ? -6.819 -4.019 10.300 1.00 98.38 99 VAL A C 1
ATOM 738 O O . VAL A 1 99 ? -6.437 -3.019 9.695 1.00 98.38 99 VAL A O 1
ATOM 741 N N . SER A 1 100 ? -5.993 -5.003 10.636 1.00 98.19 100 SER A N 1
ATOM 742 C CA . SER A 1 100 ? -4.598 -5.061 10.216 1.00 98.19 100 SER A CA 1
ATOM 743 C C . SER A 1 100 ? -4.328 -6.333 9.431 1.00 98.19 100 SER A C 1
ATOM 745 O O . SER A 1 100 ? -4.836 -7.410 9.752 1.00 98.19 100 SER A O 1
ATOM 747 N N . VAL A 1 101 ? -3.528 -6.214 8.374 1.00 97.69 101 VAL A N 1
ATOM 748 C CA . VAL A 1 101 ? -3.231 -7.321 7.469 1.00 97.69 101 VAL A CA 1
ATOM 749 C C . VAL A 1 101 ? -1.778 -7.326 7.020 1.00 97.69 101 VAL A C 1
ATOM 751 O O . VAL A 1 101 ? -1.152 -6.285 6.813 1.00 97.69 101 VAL A O 1
ATOM 754 N N . TRP A 1 102 ? -1.259 -8.521 6.770 1.00 97.19 102 TRP A N 1
ATOM 755 C CA . TRP A 1 102 ? -0.178 -8.686 5.810 1.00 97.19 102 TRP A CA 1
ATOM 756 C C . TRP A 1 102 ? -0.763 -8.666 4.402 1.00 97.19 102 TRP A C 1
ATOM 758 O O . TRP A 1 102 ? -1.701 -9.407 4.128 1.00 97.19 102 TRP A O 1
ATOM 768 N N . MET A 1 103 ? -0.186 -7.878 3.501 1.00 95.75 103 MET A N 1
ATOM 769 C CA . MET A 1 103 ? -0.482 -7.904 2.069 1.00 95.75 103 MET A CA 1
ATOM 770 C C . MET A 1 103 ? 0.690 -8.477 1.296 1.00 95.75 103 MET A C 1
ATOM 772 O O . MET A 1 103 ? 1.833 -8.070 1.505 1.00 95.75 103 MET A O 1
ATOM 776 N N . LEU A 1 104 ? 0.394 -9.416 0.404 1.00 95.19 104 LEU A N 1
ATOM 777 C CA . LEU A 1 104 ? 1.317 -9.949 -0.582 1.00 95.19 104 LEU A CA 1
ATOM 778 C C . LEU A 1 104 ? 1.043 -9.263 -1.915 1.00 95.19 104 LEU A C 1
ATOM 780 O O . LEU A 1 104 ? -0.058 -9.388 -2.454 1.00 95.19 104 LEU A O 1
ATOM 784 N N . SER A 1 105 ? 2.065 -8.634 -2.479 1.00 94.19 105 SER A N 1
ATOM 785 C CA . SER A 1 105 ? 1.972 -7.969 -3.776 1.00 94.19 105 SER A CA 1
ATOM 786 C C . SER A 1 105 ? 3.010 -8.530 -4.737 1.00 94.19 105 SER A C 1
ATOM 788 O O . SER A 1 105 ? 4.122 -8.880 -4.335 1.00 94.19 105 SER A O 1
ATOM 790 N N . ARG A 1 106 ? 2.667 -8.606 -6.023 1.00 93.50 106 ARG A N 1
ATOM 791 C CA . ARG A 1 106 ? 3.645 -8.773 -7.099 1.00 93.50 106 ARG A CA 1
ATOM 792 C C . ARG A 1 106 ? 3.979 -7.402 -7.657 1.00 93.50 106 ARG A C 1
ATOM 794 O O . ARG A 1 106 ? 3.101 -6.705 -8.157 1.00 93.50 106 ARG A O 1
ATOM 801 N N . VAL A 1 107 ? 5.251 -7.041 -7.567 1.00 91.25 107 VAL A N 1
ATOM 802 C CA . VAL A 1 107 ? 5.811 -5.846 -8.187 1.00 91.25 107 VAL A CA 1
ATOM 803 C C . VAL A 1 107 ? 6.413 -6.250 -9.517 1.00 91.25 107 VAL A C 1
ATOM 805 O O . VAL A 1 107 ? 7.286 -7.115 -9.589 1.00 91.25 107 VAL A O 1
ATOM 808 N N . THR A 1 108 ? 5.923 -5.610 -10.558 1.00 92.81 108 THR A N 1
ATOM 809 C CA . THR A 1 108 ? 6.254 -5.875 -11.943 1.00 92.81 108 THR A CA 1
ATOM 810 C C . THR A 1 108 ? 6.943 -4.654 -12.522 1.00 92.81 108 THR A C 1
ATOM 812 O O . THR A 1 108 ? 6.517 -3.528 -12.274 1.00 92.81 108 THR A O 1
ATOM 815 N N . LEU A 1 109 ? 8.020 -4.884 -13.261 1.00 90.75 109 LEU A N 1
ATOM 816 C CA . LEU A 1 109 ? 8.923 -3.870 -13.769 1.00 90.75 109 LEU A CA 1
ATOM 817 C C . LEU A 1 109 ? 9.165 -4.104 -15.256 1.00 90.75 109 LEU A C 1
ATOM 819 O O . LEU A 1 109 ? 9.596 -5.187 -15.647 1.00 90.75 109 LEU A O 1
ATOM 823 N N . ARG A 1 110 ? 8.987 -3.075 -16.080 1.00 90.88 110 ARG A N 1
ATOM 824 C CA . ARG A 1 110 ? 9.432 -3.087 -17.476 1.00 90.88 110 ARG A CA 1
ATOM 825 C C . ARG A 1 110 ? 10.235 -1.830 -17.767 1.00 90.88 110 ARG A C 1
ATOM 827 O O . ARG A 1 110 ? 9.812 -0.731 -17.429 1.00 90.88 110 ARG A O 1
ATOM 834 N N . ARG A 1 111 ? 11.393 -2.004 -18.407 1.00 88.44 111 ARG A N 1
ATOM 835 C CA . ARG A 1 111 ? 12.373 -0.937 -18.698 1.00 88.44 111 ARG A CA 1
ATOM 836 C C . ARG A 1 111 ? 12.233 -0.320 -20.096 1.00 88.44 111 ARG A C 1
ATOM 838 O O . ARG A 1 111 ? 13.191 0.243 -20.614 1.00 88.44 111 ARG A O 1
ATOM 845 N N . GLY A 1 112 ? 11.084 -0.503 -20.738 1.00 85.56 112 GLY A N 1
ATOM 846 C CA . GLY A 1 112 ? 10.816 -0.012 -22.086 1.00 85.56 112 GLY A CA 1
ATOM 847 C C . GLY A 1 112 ? 10.088 -1.034 -22.951 1.00 85.56 112 GLY A C 1
ATOM 848 O O . GLY A 1 112 ? 9.998 -2.219 -22.620 1.00 85.56 112 GLY A O 1
ATOM 849 N N . GLU A 1 113 ? 9.600 -0.583 -24.100 1.00 84.31 113 GLU A N 1
ATOM 850 C CA . GLU A 1 113 ? 8.725 -1.369 -24.976 1.00 84.31 113 GLU A CA 1
ATOM 851 C C . GLU A 1 113 ? 9.326 -2.712 -25.432 1.00 84.31 113 GLU A C 1
ATOM 853 O O . GLU A 1 113 ? 8.615 -3.695 -25.594 1.00 84.31 113 GLU A O 1
ATOM 858 N N . ARG A 1 114 ? 10.644 -2.829 -25.588 1.00 85.75 114 ARG A N 1
ATOM 859 C CA . ARG A 1 114 ? 11.279 -4.103 -25.988 1.00 85.75 114 ARG A CA 1
ATOM 860 C C . ARG A 1 114 ? 11.899 -4.875 -24.827 1.00 85.75 114 ARG A C 1
ATOM 862 O O . ARG A 1 114 ? 12.424 -5.966 -25.031 1.00 85.75 114 ARG A O 1
ATOM 869 N N . ALA A 1 115 ? 11.852 -4.321 -23.618 1.00 87.19 115 ALA A N 1
ATOM 870 C CA . ALA A 1 115 ? 12.391 -4.977 -22.439 1.00 87.19 115 ALA A CA 1
ATOM 871 C C . ALA A 1 115 ? 11.458 -6.099 -21.974 1.00 87.19 115 ALA A C 1
ATOM 873 O O . ALA A 1 115 ? 10.231 -5.964 -22.001 1.00 87.19 115 ALA A O 1
ATOM 874 N N . ARG A 1 116 ? 12.062 -7.195 -21.502 1.00 89.12 116 ARG A N 1
ATOM 875 C CA . ARG A 1 116 ? 11.341 -8.227 -20.761 1.00 89.12 116 ARG A CA 1
ATOM 876 C C . ARG A 1 116 ? 10.836 -7.638 -19.447 1.00 89.12 116 ARG A C 1
ATOM 878 O O . ARG A 1 116 ? 11.483 -6.790 -18.839 1.00 89.12 116 ARG A O 1
ATOM 885 N N . GLU A 1 117 ? 9.672 -8.110 -19.039 1.00 91.06 117 GLU A N 1
ATOM 886 C CA . GLU A 1 117 ? 9.106 -7.811 -17.738 1.00 91.06 117 GLU A CA 1
ATOM 887 C C . GLU A 1 117 ? 9.794 -8.634 -16.641 1.00 91.06 117 GLU A C 1
ATOM 889 O O . GLU A 1 117 ? 9.869 -9.864 -16.729 1.00 91.06 117 GLU A O 1
ATOM 894 N N . ASP A 1 118 ? 10.261 -7.947 -15.603 1.00 89.81 118 ASP A N 1
ATOM 895 C CA . ASP A 1 118 ? 10.791 -8.541 -14.382 1.00 89.81 118 ASP A CA 1
ATOM 896 C C . ASP A 1 118 ? 9.726 -8.485 -13.280 1.00 89.81 118 ASP A C 1
ATOM 898 O O . ASP A 1 118 ? 9.022 -7.490 -13.115 1.00 89.81 118 ASP A O 1
ATOM 902 N N . GLY A 1 119 ? 9.604 -9.560 -12.505 1.00 90.19 119 GLY A N 1
ATOM 903 C CA . GLY A 1 119 ? 8.629 -9.671 -11.423 1.00 90.19 119 GLY A CA 1
ATOM 904 C C . GLY A 1 119 ? 9.299 -10.037 -10.107 1.00 90.19 119 GLY A C 1
ATOM 905 O O . GLY A 1 119 ? 10.136 -10.935 -10.055 1.00 90.19 119 GLY A O 1
ATOM 906 N N . SER A 1 120 ? 8.894 -9.380 -9.029 1.00 90.44 120 SER A N 1
ATOM 907 C CA . SER A 1 120 ? 9.270 -9.735 -7.662 1.00 90.44 120 SER A CA 1
ATOM 908 C C . SER A 1 120 ? 8.042 -9.726 -6.760 1.00 90.44 120 SER A C 1
ATOM 910 O O . SER A 1 120 ? 7.009 -9.155 -7.106 1.00 90.44 120 SER A O 1
ATOM 912 N N . TYR A 1 121 ? 8.139 -10.380 -5.609 1.00 91.81 121 TYR A N 1
ATOM 913 C CA . TYR A 1 121 ? 7.070 -10.387 -4.620 1.00 91.81 121 TYR A CA 1
ATOM 914 C C . TYR A 1 121 ? 7.503 -9.599 -3.393 1.00 91.81 121 TYR A C 1
ATOM 916 O O . TYR A 1 121 ? 8.630 -9.743 -2.913 1.00 91.81 121 TYR A O 1
ATOM 924 N N . THR 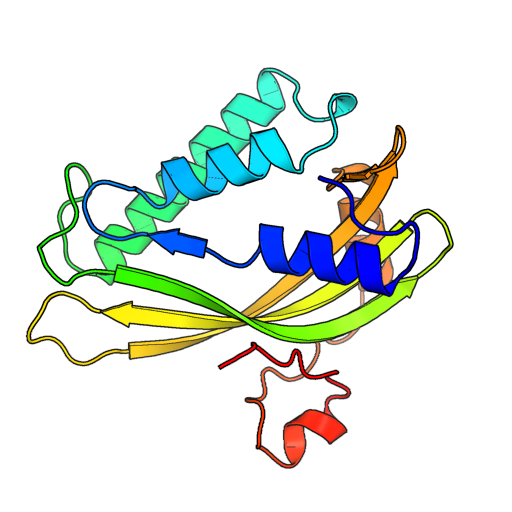A 1 122 ? 6.593 -8.791 -2.871 1.00 92.31 122 THR A N 1
ATOM 925 C CA . THR A 1 122 ? 6.788 -8.010 -1.654 1.00 92.31 122 THR A CA 1
ATOM 926 C C . THR A 1 122 ? 5.698 -8.335 -0.649 1.00 92.31 122 THR A C 1
ATOM 928 O O . THR A 1 122 ? 4.636 -8.859 -0.991 1.00 92.31 122 THR A O 1
ATOM 931 N N . ARG A 1 123 ? 5.987 -8.054 0.622 1.00 93.81 123 ARG A N 1
ATOM 932 C CA . ARG A 1 123 ? 5.043 -8.264 1.712 1.00 93.81 123 ARG A CA 1
ATOM 933 C C . ARG A 1 123 ? 5.066 -7.087 2.673 1.00 93.81 123 ARG A C 1
ATOM 935 O O . ARG A 1 123 ? 6.091 -6.858 3.318 1.00 93.81 123 ARG A O 1
ATOM 942 N N . ASN A 1 124 ? 3.925 -6.424 2.815 1.00 93.56 124 ASN A N 1
ATOM 943 C CA . ASN A 1 124 ? 3.756 -5.225 3.632 1.00 93.56 124 ASN A CA 1
ATOM 944 C C . ASN A 1 124 ? 2.756 -5.479 4.763 1.00 93.56 124 ASN A C 1
ATOM 946 O O . ASN A 1 124 ? 1.784 -6.200 4.569 1.00 93.56 124 ASN A O 1
ATOM 950 N N . LEU A 1 125 ? 3.008 -4.904 5.938 1.00 96.69 125 LEU A N 1
ATOM 951 C CA . LEU A 1 125 ? 2.036 -4.856 7.030 1.00 96.69 125 LEU A CA 1
ATOM 952 C C . LEU A 1 125 ? 1.278 -3.540 6.923 1.00 96.69 125 LEU A C 1
ATOM 954 O O . LEU A 1 125 ? 1.916 -2.486 6.931 1.00 96.69 125 LEU A O 1
ATOM 958 N N . LEU A 1 126 ? -0.043 -3.604 6.838 1.00 96.56 126 LEU A N 1
ATOM 959 C CA . LEU A 1 126 ? -0.911 -2.441 6.697 1.00 96.56 126 LEU A CA 1
ATOM 960 C C . LEU A 1 126 ? -2.047 -2.512 7.710 1.00 96.56 126 LEU A C 1
ATOM 962 O O . LEU A 1 126 ? -2.469 -3.604 8.095 1.00 96.56 126 LEU A O 1
ATOM 966 N N . ALA A 1 127 ? -2.553 -1.353 8.108 1.00 97.62 127 ALA A N 1
ATOM 967 C CA . ALA A 1 127 ? -3.708 -1.248 8.979 1.00 97.62 127 ALA A CA 1
ATOM 968 C C . ALA A 1 127 ? -4.665 -0.156 8.505 1.00 97.62 127 ALA A C 1
ATOM 970 O O . ALA A 1 127 ? -4.248 0.870 7.963 1.00 97.62 127 ALA A O 1
ATOM 971 N N . ALA A 1 128 ? -5.946 -0.408 8.730 1.00 97.69 128 ALA A N 1
ATOM 972 C CA . ALA A 1 128 ? -7.045 0.490 8.454 1.00 97.6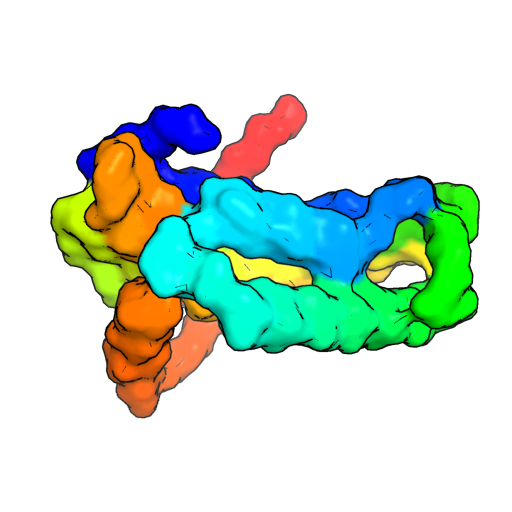9 128 ALA A CA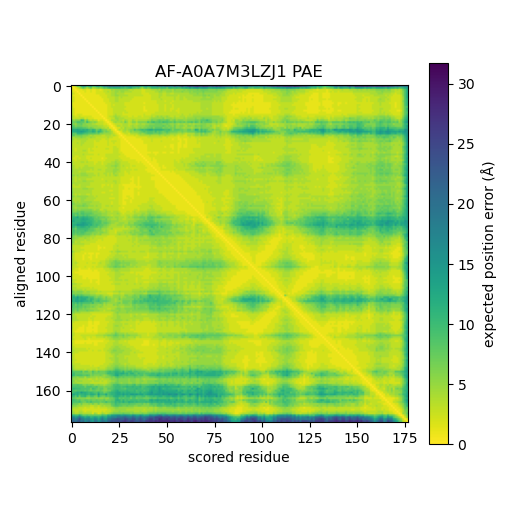 1
ATOM 973 C C . ALA A 1 128 ? -7.879 0.674 9.719 1.00 97.69 128 ALA A C 1
ATOM 975 O O . ALA A 1 128 ? -8.089 -0.276 10.473 1.00 97.69 128 ALA A O 1
ATOM 976 N N . GLN A 1 129 ? -8.381 1.883 9.914 1.00 97.88 129 GLN A N 1
ATOM 977 C CA . GLN A 1 129 ? -9.264 2.263 11.003 1.00 97.88 129 GLN A CA 1
ATOM 978 C C . GLN A 1 129 ? -10.495 2.961 10.426 1.00 97.88 129 GLN A C 1
ATOM 980 O O . GLN A 1 129 ? -10.370 3.766 9.504 1.00 97.88 129 GLN A O 1
ATOM 985 N N . TRP A 1 130 ? -11.676 2.642 10.941 1.00 97.44 130 TRP A N 1
ATOM 986 C CA . TRP A 1 130 ? -12.914 3.300 10.557 1.00 97.44 130 TRP A CA 1
ATOM 987 C C . TRP A 1 130 ? -12.990 4.666 11.238 1.00 97.44 130 TRP A C 1
ATOM 989 O O . TRP A 1 130 ? -12.977 4.764 12.466 1.00 97.44 130 TRP A O 1
ATOM 999 N N . GLU A 1 131 ? -13.041 5.731 10.443 1.00 95.12 131 GLU A N 1
ATOM 1000 C CA . GLU A 1 131 ? -13.132 7.109 10.922 1.00 95.12 131 GLU A CA 1
ATOM 1001 C C . GLU A 1 131 ? -14.070 7.902 10.010 1.00 95.12 131 GLU A C 1
ATOM 1003 O O . GLU A 1 131 ? -13.967 7.844 8.786 1.00 95.12 131 GLU A O 1
ATOM 1008 N N . ASP A 1 132 ? -15.004 8.643 10.609 1.00 91.81 132 ASP A N 1
ATOM 1009 C CA . ASP A 1 132 ? -15.926 9.540 9.900 1.00 91.81 132 ASP A CA 1
ATOM 1010 C C . ASP A 1 132 ? -16.688 8.889 8.725 1.00 91.81 132 ASP A C 1
ATOM 1012 O O . ASP A 1 132 ? -16.985 9.534 7.718 1.00 91.81 132 ASP A O 1
ATOM 1016 N N . GLY A 1 133 ? -17.033 7.604 8.860 1.00 93.38 133 GLY A N 1
ATOM 1017 C CA . GLY A 1 133 ? -17.826 6.873 7.869 1.00 93.38 133 GLY A CA 1
ATOM 1018 C C . GLY A 1 133 ? -17.029 6.282 6.703 1.00 93.38 133 GLY A C 1
ATOM 1019 O O . GLY A 1 133 ? -17.640 5.902 5.705 1.00 93.38 133 GLY A O 1
ATOM 1020 N N . ASP A 1 134 ? -15.700 6.203 6.803 1.00 95.44 134 ASP A N 1
ATOM 1021 C CA . ASP A 1 134 ? -14.853 5.543 5.808 1.00 95.44 134 ASP A CA 1
ATOM 1022 C C . ASP A 1 134 ? -13.639 4.864 6.460 1.00 95.44 134 ASP A C 1
ATOM 1024 O O . ASP A 1 134 ? -13.225 5.194 7.573 1.00 95.44 134 ASP A O 1
ATOM 1028 N N . TRP A 1 135 ? -13.033 3.919 5.745 1.00 97.44 135 TRP A N 1
ATOM 1029 C CA . TRP A 1 135 ? -11.777 3.308 6.174 1.00 97.44 135 TRP A CA 1
ATOM 1030 C C . TRP A 1 135 ? -10.598 4.236 5.872 1.00 97.44 135 TRP A C 1
ATOM 1032 O O . TRP A 1 135 ? -10.445 4.715 4.747 1.00 97.44 135 TRP A O 1
ATOM 1042 N N . LYS A 1 136 ? -9.725 4.449 6.862 1.00 96.94 136 LYS A N 1
ATOM 1043 C CA . LYS A 1 136 ? -8.520 5.279 6.760 1.00 96.94 136 LYS A CA 1
ATOM 1044 C C . LYS A 1 136 ? -7.272 4.553 7.222 1.00 96.94 136 LYS A C 1
ATOM 1046 O O . LYS A 1 136 ? -7.300 3.780 8.174 1.00 96.94 136 LYS A O 1
ATOM 1051 N N . VAL A 1 137 ? -6.146 4.859 6.589 1.00 95.38 137 VAL A N 1
ATOM 1052 C CA . VAL A 1 137 ? -4.825 4.531 7.125 1.00 95.38 137 VAL A CA 1
ATOM 1053 C C . VAL A 1 137 ? -4.484 5.563 8.194 1.00 95.38 137 VAL A C 1
ATOM 1055 O O . VAL A 1 137 ? -4.535 6.770 7.942 1.00 95.38 137 VAL A O 1
ATOM 1058 N N . THR A 1 138 ? -4.136 5.093 9.390 1.00 94.75 138 THR A N 1
ATOM 1059 C CA . THR A 1 138 ? -3.741 5.963 10.505 1.00 94.75 138 THR A CA 1
ATOM 1060 C C . THR A 1 138 ? -2.404 5.519 11.076 1.00 94.75 138 THR A C 1
ATOM 1062 O O . THR A 1 138 ? -2.101 4.327 11.154 1.00 94.75 138 THR A O 1
ATOM 1065 N N . GLY A 1 139 ? -1.586 6.462 11.538 1.00 92.6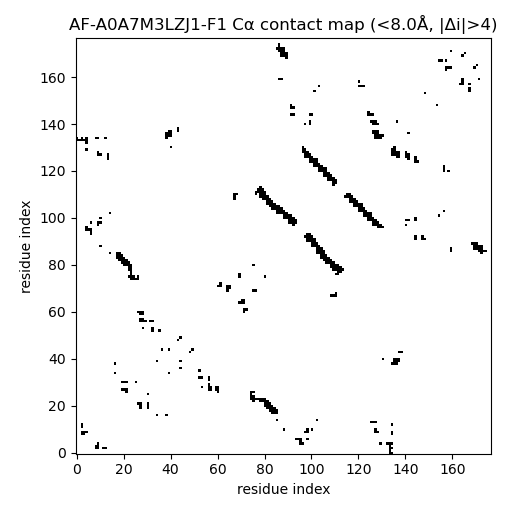2 139 GLY A N 1
ATOM 1066 C CA . GLY A 1 139 ? -0.336 6.153 12.231 1.00 92.62 139 GLY A CA 1
ATOM 1067 C C . GLY A 1 139 ? -0.579 5.335 13.503 1.00 92.62 139 GLY A C 1
ATOM 1068 O O . GLY A 1 139 ? 0.253 4.513 13.890 1.00 92.62 139 GLY A O 1
ATOM 1069 N N . ARG A 1 140 ? -1.745 5.515 14.138 1.00 94.50 140 ARG A N 1
ATOM 1070 C CA . ARG A 1 140 ? -2.149 4.780 15.341 1.00 94.50 140 ARG A CA 1
ATOM 1071 C C . ARG A 1 140 ? -2.459 3.311 15.052 1.00 94.50 140 ARG A C 1
ATOM 1073 O O . ARG A 1 140 ? -1.906 2.451 15.735 1.00 94.50 140 ARG A O 1
ATOM 1080 N N . SER A 1 141 ? -3.312 3.028 14.066 1.00 95.88 141 SER A N 1
ATOM 1081 C CA . SER A 1 141 ? -3.617 1.652 13.642 1.00 95.88 141 SER A CA 1
ATOM 1082 C C . SER A 1 141 ? -2.368 0.954 13.109 1.00 95.88 141 SER A C 1
ATOM 1084 O O . SER A 1 141 ? -2.081 -0.180 13.489 1.00 95.88 141 SER A O 1
ATOM 1086 N N . GLN A 1 142 ? -1.532 1.664 12.345 1.00 95.25 142 GLN A N 1
ATOM 1087 C CA . GLN A 1 142 ? -0.270 1.117 11.857 1.00 95.25 142 GLN A CA 1
ATOM 1088 C C . GLN A 1 142 ? 0.684 0.743 13.002 1.00 95.25 142 GLN A C 1
ATOM 1090 O O . GLN A 1 142 ? 1.314 -0.315 12.958 1.00 95.25 142 GLN A O 1
ATOM 1095 N N . ARG A 1 143 ? 0.792 1.578 14.045 1.00 96.31 143 ARG A N 1
ATOM 1096 C CA . ARG A 1 143 ? 1.614 1.266 15.224 1.00 96.31 143 ARG A CA 1
ATOM 1097 C C . ARG A 1 143 ? 1.105 0.022 15.954 1.00 96.31 143 ARG A C 1
ATOM 1099 O O . ARG A 1 143 ? 1.910 -0.857 16.248 1.00 96.31 143 ARG A O 1
ATOM 1106 N N . ARG A 1 144 ? -0.207 -0.083 16.183 1.00 96.94 144 ARG A N 1
ATOM 1107 C CA . ARG A 1 144 ? -0.809 -1.271 16.810 1.00 96.94 144 ARG A CA 1
ATOM 1108 C C . ARG A 1 144 ? -0.582 -2.534 15.992 1.00 96.94 144 ARG A C 1
ATOM 1110 O O . ARG A 1 144 ? -0.205 -3.551 16.557 1.00 96.94 144 ARG A O 1
ATOM 1117 N N . ALA A 1 145 ? -0.697 -2.464 14.668 1.00 96.75 145 ALA A N 1
ATOM 1118 C CA . ALA A 1 145 ? -0.382 -3.598 13.806 1.00 96.75 145 ALA A CA 1
ATOM 1119 C C . ALA A 1 145 ? 1.077 -4.056 13.966 1.00 96.75 145 ALA A C 1
ATOM 1121 O O . ALA A 1 145 ? 1.344 -5.256 14.050 1.00 96.75 145 ALA A O 1
ATOM 1122 N N . ILE A 1 146 ? 2.030 -3.115 14.035 1.00 96.50 146 ILE A N 1
ATOM 1123 C CA . ILE A 1 146 ? 3.451 -3.421 14.271 1.00 96.50 146 ILE A CA 1
ATOM 1124 C C . ILE A 1 146 ? 3.641 -4.110 15.627 1.00 96.50 146 ILE A C 1
ATOM 1126 O O . ILE A 1 146 ? 4.359 -5.107 15.704 1.00 96.50 146 ILE A O 1
ATOM 1130 N N . GLU A 1 147 ? 2.996 -3.603 16.677 1.00 96.75 147 GLU A N 1
ATOM 1131 C CA . GLU A 1 147 ? 3.016 -4.198 18.018 1.00 96.75 147 GLU A CA 1
ATOM 1132 C C . GLU A 1 147 ? 2.406 -5.611 18.015 1.00 96.75 147 GLU A C 1
ATOM 1134 O O . GLU A 1 147 ? 3.007 -6.536 18.561 1.00 96.75 147 GLU A O 1
ATOM 1139 N N . ALA A 1 148 ? 1.285 -5.819 17.320 1.00 94.81 148 ALA A N 1
ATOM 1140 C CA . ALA A 1 148 ? 0.594 -7.106 17.222 1.00 94.81 148 ALA A CA 1
ATOM 1141 C C . ALA A 1 148 ? 1.446 -8.203 16.565 1.00 94.81 148 ALA A C 1
ATOM 1143 O O . ALA A 1 148 ? 1.297 -9.385 16.882 1.00 94.81 148 ALA A O 1
ATOM 1144 N N . VAL A 1 149 ? 2.364 -7.840 15.664 1.00 95.19 149 VAL A N 1
ATOM 1145 C CA . VAL A 1 149 ? 3.294 -8.790 15.028 1.00 95.19 149 VAL A CA 1
ATOM 1146 C C . VAL A 1 149 ? 4.686 -8.797 15.657 1.00 95.19 149 VAL A C 1
ATOM 1148 O O . VAL A 1 149 ? 5.548 -9.558 15.209 1.00 95.19 149 VAL A O 1
ATOM 1151 N N . ALA A 1 150 ? 4.942 -7.973 16.674 1.00 93.81 150 ALA A N 1
ATOM 1152 C CA . ALA A 1 150 ? 6.241 -7.919 17.327 1.00 93.81 150 ALA A CA 1
ATOM 1153 C C . ALA A 1 150 ? 6.592 -9.290 17.928 1.00 93.81 150 ALA A C 1
ATOM 1155 O O . ALA A 1 150 ? 5.783 -9.933 18.594 1.00 93.81 150 ALA A O 1
ATOM 1156 N N . GLY A 1 151 ? 7.798 -9.782 17.636 1.00 89.44 151 GLY A N 1
ATOM 1157 C CA . GLY A 1 151 ? 8.241 -11.117 18.054 1.00 89.44 151 GLY A CA 1
ATOM 1158 C C . GLY A 1 151 ? 7.596 -12.289 17.299 1.00 89.44 151 GLY A C 1
ATOM 1159 O O . GLY A 1 151 ? 7.995 -13.431 17.518 1.00 89.44 151 GLY A O 1
ATOM 1160 N N . ARG A 1 152 ? 6.653 -12.042 16.378 1.00 89.88 152 ARG A N 1
ATOM 1161 C CA . ARG A 1 152 ? 6.067 -13.074 15.512 1.00 89.88 152 ARG A CA 1
ATOM 1162 C C . ARG A 1 152 ? 6.864 -13.213 14.213 1.00 89.88 152 ARG A C 1
ATOM 1164 O O . ARG A 1 152 ? 7.420 -12.250 13.680 1.00 89.88 152 ARG A O 1
ATOM 1171 N N . GLY A 1 153 ? 6.903 -14.430 13.674 1.00 84.94 153 GLY A N 1
ATOM 1172 C CA . GLY A 1 153 ? 7.442 -14.680 12.338 1.00 84.94 153 GLY A CA 1
ATOM 1173 C C . GLY A 1 153 ? 6.585 -14.003 11.268 1.00 84.94 153 GLY A C 1
ATOM 1174 O O . GLY A 1 153 ? 5.362 -13.953 11.378 1.00 84.94 153 GLY A O 1
ATOM 1175 N N . ARG A 1 154 ? 7.218 -13.481 10.213 1.00 91.06 154 ARG A N 1
ATOM 1176 C CA . ARG A 1 154 ? 6.484 -12.871 9.099 1.00 91.06 154 ARG A CA 1
ATOM 1177 C C . ARG A 1 154 ? 6.066 -13.945 8.068 1.00 91.06 154 ARG A C 1
ATOM 1179 O O . ARG A 1 154 ? 6.902 -14.792 7.748 1.00 91.06 154 ARG A O 1
ATOM 1186 N N . PRO A 1 155 ? 4.860 -13.891 7.470 1.00 91.56 155 PRO A N 1
ATOM 1187 C CA . PRO A 1 155 ? 4.333 -14.983 6.635 1.00 91.56 155 PRO A CA 1
ATOM 1188 C C . PRO A 1 155 ? 5.114 -15.278 5.349 1.00 91.56 155 PRO A C 1
ATOM 1190 O O . PRO A 1 155 ? 5.410 -14.356 4.605 1.00 91.56 155 PRO A O 1
ATOM 1193 N N . ALA A 1 156 ? 5.359 -16.544 5.010 1.00 92.31 156 ALA A N 1
ATOM 1194 C CA . ALA A 1 156 ? 5.900 -16.998 3.714 1.00 92.31 156 ALA A CA 1
ATOM 1195 C C . ALA A 1 156 ? 5.607 -16.074 2.505 1.00 92.31 156 ALA A C 1
ATOM 1197 O O . ALA A 1 156 ? 4.438 -15.943 2.166 1.00 92.31 156 ALA A O 1
ATOM 1198 N N . ILE A 1 157 ? 6.593 -15.472 1.818 1.00 91.38 157 ILE A N 1
ATOM 1199 C CA . ILE A 1 157 ? 6.338 -14.899 0.481 1.00 91.38 157 ILE A CA 1
ATOM 1200 C C . ILE A 1 157 ? 6.218 -16.072 -0.490 1.00 91.38 157 ILE A C 1
ATOM 1202 O O . ILE A 1 157 ? 7.215 -16.702 -0.838 1.00 91.38 157 ILE A O 1
ATOM 1206 N N . VAL A 1 158 ? 4.989 -16.394 -0.882 1.00 88.75 158 VAL A N 1
ATOM 1207 C CA . VAL A 1 158 ? 4.664 -17.525 -1.758 1.00 88.75 158 VAL A CA 1
ATOM 1208 C C . VAL A 1 158 ? 3.653 -17.064 -2.797 1.00 88.75 158 VAL A C 1
ATOM 1210 O O . VAL A 1 158 ? 2.693 -16.381 -2.461 1.00 88.75 158 VAL A O 1
ATOM 1213 N N . ALA A 1 159 ? 3.885 -17.392 -4.065 1.00 82.31 159 ALA A N 1
ATOM 1214 C CA . ALA A 1 159 ? 3.017 -16.956 -5.153 1.00 82.31 159 ALA A CA 1
ATOM 1215 C C . ALA A 1 159 ? 1.652 -17.673 -5.109 1.00 82.31 159 ALA A C 1
ATOM 1217 O O . ALA A 1 159 ? 1.606 -18.861 -4.770 1.00 82.31 159 ALA A O 1
ATOM 1218 N N . PRO A 1 160 ? 0.545 -17.007 -5.490 1.00 77.38 160 PRO A N 1
ATOM 1219 C CA . PRO A 1 160 ? -0.722 -17.686 -5.748 1.00 77.38 160 PRO A CA 1
ATOM 1220 C C . PRO A 1 160 ? -0.543 -18.807 -6.776 1.00 77.38 160 PRO A C 1
ATOM 1222 O O . PRO A 1 160 ? 0.200 -18.657 -7.745 1.00 77.38 160 PRO A O 1
ATOM 1225 N N . GLY A 1 161 ? -1.218 -19.934 -6.558 1.00 76.44 161 GLY A N 1
ATOM 1226 C CA . GLY A 1 161 ? -1.084 -21.133 -7.393 1.00 76.44 161 GLY A CA 1
ATOM 1227 C C . GLY A 1 161 ? 0.021 -22.102 -6.952 1.00 76.44 161 GLY A C 1
ATOM 1228 O O . GLY A 1 161 ? -0.014 -23.263 -7.349 1.00 76.44 161 GLY A O 1
ATOM 1229 N N . ASP A 1 162 ? 0.949 -21.695 -6.076 1.00 80.88 162 ASP A N 1
ATOM 1230 C CA . ASP A 1 162 ? 1.829 -22.639 -5.376 1.00 80.88 162 ASP A CA 1
ATOM 1231 C C . ASP A 1 162 ? 1.027 -23.369 -4.284 1.00 80.88 162 ASP A C 1
ATOM 1233 O O . ASP A 1 162 ? 0.299 -22.749 -3.506 1.00 80.88 162 ASP A O 1
ATOM 1237 N N . ALA A 1 163 ? 1.197 -24.687 -4.147 1.00 77.50 163 ALA A N 1
ATOM 1238 C CA . ALA A 1 163 ? 0.614 -25.457 -3.045 1.00 77.50 163 ALA A CA 1
ATOM 1239 C C . ALA A 1 163 ? 1.013 -24.913 -1.653 1.00 77.50 163 ALA A C 1
ATOM 1241 O O . ALA A 1 163 ? 0.327 -25.151 -0.656 1.00 77.50 163 ALA A O 1
ATOM 1242 N N . LYS A 1 164 ? 2.132 -24.185 -1.558 1.00 84.94 164 LYS A N 1
ATOM 1243 C CA . LYS A 1 164 ? 2.583 -23.489 -0.348 1.00 84.94 164 LYS A CA 1
ATOM 1244 C C . LYS A 1 164 ? 1.759 -22.241 -0.024 1.00 84.94 164 LYS A C 1
ATOM 1246 O O . LYS A 1 164 ? 1.787 -21.837 1.132 1.00 84.94 164 LYS A O 1
ATOM 1251 N N . PHE A 1 165 ? 1.012 -21.667 -0.970 1.00 83.06 165 PHE A N 1
ATOM 1252 C CA . PHE A 1 165 ? 0.189 -20.470 -0.759 1.00 83.06 165 PHE A CA 1
ATOM 1253 C C . PHE A 1 165 ? -0.839 -20.666 0.356 1.00 83.06 165 PHE A C 1
ATOM 1255 O O . PHE A 1 165 ? -0.830 -19.945 1.354 1.00 83.06 165 PHE A O 1
ATOM 1262 N N . ASN A 1 166 ? -1.639 -21.728 0.239 1.00 76.69 166 ASN A N 1
ATOM 1263 C CA . ASN A 1 166 ? -2.653 -22.072 1.235 1.00 76.69 166 ASN A CA 1
ATOM 1264 C C . ASN A 1 166 ? -2.015 -22.491 2.566 1.00 76.69 166 ASN A C 1
ATOM 1266 O O . ASN A 1 166 ? -2.509 -22.133 3.629 1.00 76.69 166 ASN A O 1
ATOM 1270 N N . ARG A 1 167 ? -0.877 -23.204 2.525 1.00 83.50 167 ARG A N 1
ATOM 1271 C CA . ARG A 1 167 ? -0.141 -23.602 3.741 1.00 83.50 167 ARG A CA 1
ATOM 1272 C C . ARG A 1 167 ? 0.443 -22.418 4.498 1.00 83.50 167 ARG A C 1
ATOM 1274 O O . ARG A 1 167 ? 0.538 -22.469 5.716 1.00 83.50 167 ARG A O 1
ATOM 1281 N N . ALA A 1 168 ? 0.833 -21.369 3.785 1.00 83.31 168 ALA A N 1
ATOM 1282 C CA . ALA A 1 168 ? 1.273 -20.130 4.396 1.00 83.31 168 ALA A CA 1
ATOM 1283 C C . ALA A 1 168 ? 0.104 -19.313 4.961 1.00 83.31 168 ALA A C 1
ATOM 1285 O O . ALA A 1 168 ? 0.393 -18.326 5.616 1.00 83.31 168 ALA A O 1
ATOM 1286 N N . GLN A 1 169 ? -1.154 -19.742 4.767 1.00 89.06 169 GLN A 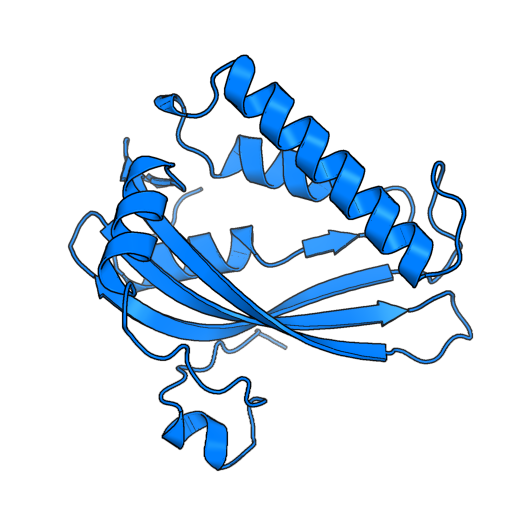N 1
ATOM 1287 C CA . GLN A 1 169 ? -2.397 -19.105 5.225 1.00 89.06 169 GLN A CA 1
ATOM 1288 C C . GLN A 1 169 ? -2.764 -17.808 4.494 1.00 89.06 169 GLN A C 1
ATOM 1290 O O . GLN A 1 169 ? -3.431 -16.945 5.055 1.00 89.06 169 GLN A O 1
ATOM 1295 N N . TRP A 1 170 ? -2.337 -17.647 3.239 1.00 92.50 170 TRP A N 1
ATOM 1296 C CA . TRP A 1 170 ? -2.790 -16.526 2.417 1.00 92.50 170 TRP A CA 1
ATOM 1297 C C . TRP A 1 170 ? -4.228 -16.715 1.935 1.00 92.50 170 TRP A C 1
ATOM 1299 O O . TRP A 1 170 ? -4.574 -17.763 1.389 1.00 92.50 170 TRP A O 1
ATOM 1309 N N . THR A 1 171 ? -5.026 -15.656 2.039 1.00 92.25 171 THR A N 1
ATOM 1310 C CA . THR A 1 171 ? -6.296 -15.521 1.322 1.00 92.25 171 THR A CA 1
ATOM 1311 C C . THR A 1 171 ? -6.028 -14.839 -0.012 1.00 92.25 171 THR A C 1
ATOM 1313 O O . THR A 1 171 ? -5.480 -13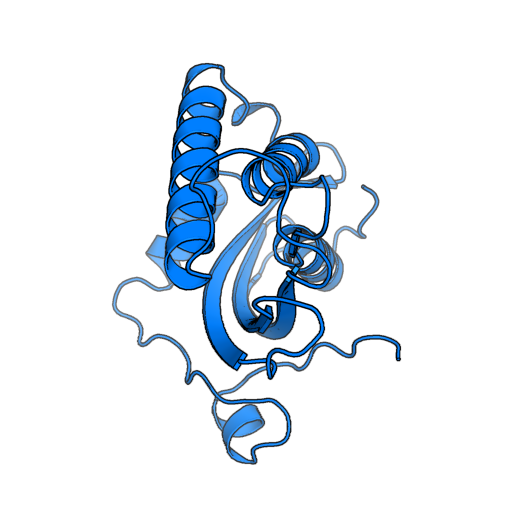.739 -0.041 1.00 92.25 171 THR A O 1
ATOM 1316 N N . ALA A 1 172 ? -6.384 -15.485 -1.123 1.00 91.19 172 ALA A N 1
ATOM 1317 C CA . ALA A 1 172 ? -6.174 -14.929 -2.458 1.00 91.19 172 ALA A CA 1
ATOM 1318 C C . ALA A 1 172 ? -7.148 -13.782 -2.752 1.00 91.19 172 ALA A C 1
ATOM 1320 O O . ALA A 1 172 ? -8.338 -13.873 -2.448 1.00 91.19 172 ALA A O 1
ATOM 1321 N N . ILE A 1 173 ? -6.654 -12.744 -3.422 1.00 87.38 173 ILE A N 1
ATOM 1322 C CA . ILE A 1 173 ? -7.490 -11.687 -3.989 1.00 87.38 173 ILE A CA 1
ATOM 1323 C C . ILE A 1 173 ? -7.733 -12.027 -5.449 1.00 87.38 173 ILE A C 1
ATOM 1325 O O . ILE A 1 173 ? -6.799 -12.119 -6.245 1.00 87.38 173 ILE A O 1
ATOM 1329 N N . ARG A 1 174 ? -8.999 -12.245 -5.808 1.00 74.81 174 ARG A N 1
ATOM 1330 C CA . ARG A 1 174 ? -9.377 -12.408 -7.210 1.00 74.81 174 ARG A CA 1
ATOM 1331 C C . ARG A 1 174 ? -9.374 -11.031 -7.859 1.00 74.81 174 ARG A C 1
ATOM 1333 O O . ARG A 1 174 ? -10.237 -10.214 -7.566 1.00 74.81 174 ARG A O 1
ATOM 1340 N N . GLN A 1 175 ? -8.407 -10.784 -8.732 1.00 54.53 175 GLN A N 1
ATOM 1341 C CA . GLN A 1 175 ? -8.503 -9.679 -9.680 1.00 54.53 175 GLN A CA 1
ATOM 1342 C C . GLN A 1 175 ? -9.565 -10.078 -10.715 1.00 54.53 175 GLN A C 1
ATOM 1344 O O . GLN A 1 175 ? -9.497 -11.185 -11.258 1.00 54.53 175 GLN A O 1
ATOM 1349 N N . ALA A 1 176 ? -10.570 -9.232 -10.948 1.00 37.19 176 ALA A N 1
ATOM 1350 C CA . ALA A 1 176 ? -11.417 -9.398 -12.125 1.00 37.19 176 ALA A CA 1
ATOM 1351 C C . ALA A 1 176 ? -10.503 -9.305 -13.357 1.00 37.19 176 ALA A C 1
ATOM 1353 O O . ALA A 1 176 ? -9.681 -8.393 -13.443 1.00 37.19 176 ALA A O 1
ATOM 1354 N N . SER A 1 177 ? -10.567 -10.326 -14.211 1.00 30.72 177 SER A N 1
ATOM 1355 C CA . SER A 1 177 ? -9.778 -10.429 -15.446 1.00 30.72 177 SER A CA 1
ATOM 1356 C C . SER A 1 177 ? -10.383 -9.572 -16.545 1.00 30.72 177 SER A C 1
ATOM 1358 O O . SER A 1 177 ? -11.633 -9.504 -16.582 1.00 30.72 177 SER A O 1
#

Mean predicted aligned error: 4.78 Å

pLDDT: mean 90.1, std 8.81, range [30.72, 98.38]